Protein AF-K0TIK0-F1 (afdb_monomer_lite)

Structure (mmCIF, N/CA/C/O backbone):
data_AF-K0TIK0-F1
#
_entry.id   AF-K0TIK0-F1
#
loop_
_atom_site.group_PDB
_atom_site.id
_atom_site.type_symbol
_atom_site.label_atom_id
_atom_site.label_alt_id
_atom_site.label_comp_id
_atom_site.label_asym_id
_atom_site.label_entity_id
_atom_site.label_seq_id
_atom_site.pdbx_PDB_ins_code
_atom_site.Cartn_x
_atom_site.Cartn_y
_atom_site.Cartn_z
_atom_site.occupancy
_atom_site.B_iso_or_equiv
_atom_site.auth_seq_id
_atom_site.auth_comp_id
_atom_site.auth_asym_id
_atom_site.auth_atom_id
_atom_site.pdbx_PDB_model_num
ATOM 1 N N . MET A 1 1 ? 21.633 2.152 -10.885 1.00 41.78 1 MET A N 1
ATOM 2 C CA . MET A 1 1 ? 21.379 1.129 -9.851 1.00 41.78 1 MET A CA 1
ATOM 3 C C . MET A 1 1 ? 19.886 1.135 -9.615 1.00 41.78 1 MET A C 1
ATOM 5 O O . MET A 1 1 ? 19.379 2.141 -9.132 1.00 41.78 1 MET A O 1
ATOM 9 N N . ALA A 1 2 ? 19.185 0.108 -10.090 1.00 53.62 2 ALA A N 1
ATOM 10 C CA . ALA A 1 2 ? 17.739 0.038 -9.945 1.00 53.62 2 ALA A CA 1
ATOM 11 C C . ALA A 1 2 ? 17.373 -0.012 -8.450 1.00 53.62 2 ALA A C 1
ATOM 13 O O . ALA A 1 2 ? 18.107 -0.633 -7.668 1.00 53.62 2 ALA A O 1
ATOM 14 N N . PRO A 1 3 ? 16.303 0.674 -8.020 1.00 55.56 3 PRO A N 1
ATOM 15 C CA . PRO A 1 3 ? 15.858 0.601 -6.638 1.00 55.56 3 PRO A CA 1
ATOM 16 C C . PRO A 1 3 ? 15.572 -0.864 -6.276 1.00 55.56 3 PRO A C 1
ATOM 18 O O . PRO A 1 3 ? 14.911 -1.581 -7.027 1.00 55.56 3 PRO A O 1
ATOM 21 N N . LEU A 1 4 ? 16.098 -1.313 -5.128 1.00 56.22 4 LEU A N 1
ATOM 22 C CA . LEU A 1 4 ? 15.794 -2.625 -4.536 1.00 56.22 4 LEU A CA 1
ATOM 23 C C . LEU A 1 4 ? 14.277 -2.890 -4.577 1.00 56.22 4 LEU A C 1
ATOM 25 O O . LEU A 1 4 ? 13.513 -1.930 -4.444 1.00 56.22 4 LEU A O 1
ATOM 29 N N . PRO A 1 5 ? 13.818 -4.152 -4.699 1.00 62.28 5 PRO A N 1
ATOM 30 C CA . PRO A 1 5 ? 12.398 -4.481 -4.770 1.00 62.28 5 PRO A CA 1
ATOM 31 C C . PRO A 1 5 ? 11.714 -4.211 -3.421 1.00 62.28 5 PRO A C 1
ATOM 33 O O . PRO A 1 5 ? 11.488 -5.103 -2.611 1.00 62.28 5 PRO A O 1
ATOM 36 N N . GLN A 1 6 ? 11.384 -2.945 -3.177 1.00 75.44 6 GLN A N 1
ATOM 37 C CA . GLN A 1 6 ? 10.613 -2.469 -2.028 1.00 75.44 6 GLN A CA 1
ATOM 38 C C . GLN A 1 6 ? 9.116 -2.780 -2.210 1.00 75.44 6 GLN A C 1
ATOM 40 O O . GLN A 1 6 ? 8.352 -2.765 -1.246 1.00 75.44 6 GLN A O 1
ATOM 45 N N . PHE A 1 7 ? 8.701 -3.123 -3.438 1.00 77.75 7 PHE A N 1
ATOM 46 C CA . PHE A 1 7 ? 7.308 -3.366 -3.822 1.00 77.75 7 PHE A CA 1
ATOM 47 C C . PHE A 1 7 ? 6.607 -4.432 -2.963 1.00 77.75 7 PHE A C 1
ATOM 49 O O . PHE A 1 7 ? 5.528 -4.147 -2.439 1.00 77.75 7 PHE A O 1
ATOM 56 N N . PRO A 1 8 ? 7.193 -5.626 -2.739 1.00 85.62 8 PRO A N 1
ATOM 57 C CA . PRO A 1 8 ? 6.528 -6.687 -1.982 1.00 85.62 8 PRO A CA 1
ATOM 58 C C . PRO A 1 8 ? 6.343 -6.327 -0.505 1.00 85.62 8 PRO A C 1
ATOM 60 O O . PRO A 1 8 ? 5.303 -6.626 0.079 1.00 85.62 8 PRO A O 1
ATOM 63 N N . ALA A 1 9 ? 7.330 -5.655 0.096 1.00 89.19 9 ALA A N 1
ATOM 64 C CA . ALA A 1 9 ? 7.279 -5.257 1.498 1.00 89.19 9 ALA A CA 1
ATOM 65 C C . ALA A 1 9 ? 6.192 -4.202 1.738 1.00 89.19 9 ALA A C 1
ATOM 67 O O . ALA A 1 9 ? 5.398 -4.341 2.669 1.00 89.19 9 ALA A O 1
ATOM 68 N N . LEU A 1 10 ? 6.106 -3.189 0.870 1.00 90.12 10 LEU A N 1
ATOM 69 C CA . LEU A 1 10 ? 5.081 -2.148 0.966 1.00 90.12 10 LEU A CA 1
ATOM 70 C C . LEU A 1 10 ? 3.678 -2.718 0.770 1.00 90.12 10 LEU A C 1
ATOM 72 O O . LEU A 1 10 ? 2.791 -2.410 1.564 1.00 90.12 10 LEU A O 1
ATOM 76 N N . LEU A 1 11 ? 3.500 -3.600 -0.219 1.00 91.56 11 LEU A N 1
ATOM 77 C CA . LEU A 1 11 ? 2.229 -4.279 -0.471 1.00 91.56 11 LEU A CA 1
ATOM 78 C C . LEU A 1 11 ? 1.763 -5.092 0.744 1.00 91.56 11 LEU A C 1
ATOM 80 O O . LEU A 1 11 ? 0.620 -4.967 1.179 1.00 91.56 11 LEU A O 1
ATOM 84 N N . MET A 1 12 ? 2.657 -5.907 1.310 1.00 93.81 12 MET A N 1
ATOM 85 C CA . MET A 1 12 ? 2.359 -6.704 2.503 1.00 93.81 12 MET A CA 1
ATOM 86 C C . MET A 1 12 ? 2.013 -5.817 3.698 1.00 93.81 12 MET A C 1
ATOM 88 O O . MET A 1 12 ? 1.093 -6.126 4.452 1.00 93.81 12 MET A O 1
ATOM 92 N N . THR A 1 13 ? 2.721 -4.699 3.842 1.00 94.06 13 THR A N 1
ATOM 93 C CA . THR A 1 13 ? 2.531 -3.754 4.942 1.00 94.06 13 THR A CA 1
ATOM 94 C C . THR A 1 13 ? 1.161 -3.085 4.879 1.00 94.06 13 THR A C 1
ATOM 96 O O . THR A 1 13 ? 0.417 -3.135 5.858 1.00 94.06 13 THR A O 1
ATOM 99 N N . ILE A 1 14 ? 0.785 -2.502 3.733 1.00 94.88 14 ILE A N 1
ATOM 100 C CA . ILE A 1 14 ? -0.523 -1.846 3.590 1.00 94.88 14 ILE A CA 1
ATOM 101 C C . ILE A 1 14 ? -1.672 -2.856 3.681 1.00 94.88 14 ILE A C 1
ATOM 103 O O . ILE A 1 14 ? -2.723 -2.551 4.249 1.00 94.88 14 ILE A O 1
ATOM 107 N N . PHE A 1 15 ? -1.467 -4.080 3.184 1.00 94.88 15 PHE A N 1
ATOM 108 C CA . PHE A 1 15 ? -2.445 -5.153 3.310 1.00 94.88 15 PHE A CA 1
ATOM 109 C C . PHE A 1 15 ? -2.664 -5.574 4.763 1.00 94.88 15 PHE A C 1
ATOM 111 O O . PHE A 1 15 ? -3.811 -5.602 5.199 1.00 94.88 15 PHE A O 1
ATOM 118 N N . GLU A 1 16 ? -1.608 -5.894 5.519 1.00 94.00 16 GLU A N 1
ATOM 119 C CA . GLU A 1 16 ? -1.758 -6.302 6.923 1.00 94.00 16 GLU A CA 1
ATOM 120 C C . GLU A 1 16 ? -2.333 -5.160 7.765 1.00 94.00 16 GLU A C 1
ATOM 122 O O . GLU A 1 16 ? -3.207 -5.415 8.590 1.00 94.00 16 GLU A O 1
ATOM 127 N N . LEU A 1 17 ? -1.935 -3.907 7.505 1.00 93.44 17 LEU A N 1
ATOM 128 C CA . LEU A 1 17 ? -2.528 -2.735 8.151 1.00 93.44 17 LEU A CA 1
ATOM 129 C C . LEU A 1 17 ? -4.044 -2.693 7.919 1.00 93.44 17 LEU A C 1
ATOM 131 O O . LEU A 1 17 ? -4.819 -2.729 8.871 1.00 93.44 17 LEU A O 1
ATOM 135 N N . THR A 1 18 ? -4.466 -2.712 6.653 1.00 93.25 18 THR A N 1
ATOM 136 C CA . THR A 1 18 ? -5.887 -2.666 6.279 1.00 93.25 18 THR A CA 1
ATOM 137 C C . THR A 1 18 ? -6.649 -3.859 6.852 1.00 93.25 18 THR A C 1
ATOM 139 O O . THR A 1 18 ? -7.729 -3.709 7.419 1.00 93.25 18 THR A O 1
ATOM 142 N N . TYR A 1 19 ? -6.078 -5.058 6.749 1.00 90.88 19 TYR A N 1
ATOM 143 C CA . TYR A 1 19 ? -6.690 -6.278 7.251 1.00 90.88 19 TYR A CA 1
ATOM 144 C C . TYR A 1 19 ? -6.889 -6.237 8.772 1.00 90.88 19 TYR A C 1
ATOM 146 O O . TYR A 1 19 ? -7.953 -6.624 9.258 1.00 90.88 19 TYR A O 1
ATOM 154 N N . LEU A 1 20 ? -5.885 -5.793 9.536 1.00 90.06 20 LEU A N 1
ATOM 155 C CA . LEU A 1 20 ? -5.962 -5.720 10.997 1.00 90.06 20 LEU A CA 1
ATOM 156 C C . LEU A 1 20 ? -7.043 -4.739 11.446 1.00 90.06 20 LEU A C 1
ATOM 158 O O . LEU A 1 20 ? -7.856 -5.093 12.304 1.00 90.06 20 LEU A O 1
ATOM 162 N N . THR A 1 21 ? -7.090 -3.562 10.823 1.00 90.44 21 THR A N 1
ATOM 163 C CA . THR A 1 21 ? -8.102 -2.535 11.079 1.00 90.44 21 THR A CA 1
ATOM 164 C C . THR A 1 21 ? -9.518 -3.074 10.848 1.00 90.44 21 THR A C 1
ATOM 166 O O . THR A 1 21 ? -10.372 -2.995 11.732 1.00 90.44 21 THR A O 1
ATOM 169 N N . MET A 1 22 ? -9.753 -3.728 9.706 1.00 88.00 22 MET A N 1
ATOM 170 C CA . MET A 1 22 ? -11.071 -4.282 9.361 1.00 88.00 22 MET A CA 1
ATOM 171 C C . MET A 1 22 ? -11.475 -5.435 10.277 1.00 88.00 22 MET A C 1
ATOM 173 O O . MET A 1 22 ? -12.609 -5.488 10.755 1.00 88.00 22 MET A O 1
ATOM 177 N N . LYS A 1 23 ? -10.533 -6.343 10.567 1.00 85.69 23 LYS A N 1
ATOM 178 C CA . LYS A 1 23 ? -10.775 -7.498 11.437 1.00 85.69 23 LYS A CA 1
ATOM 179 C C . LYS A 1 23 ? -11.154 -7.069 12.854 1.00 85.69 23 LYS A C 1
ATOM 181 O O . LYS A 1 23 ? -12.037 -7.683 13.442 1.00 85.69 23 LYS A O 1
ATOM 186 N N . ARG A 1 24 ? -10.493 -6.053 13.422 1.00 81.81 24 ARG A N 1
ATOM 187 C CA . ARG A 1 24 ? -10.751 -5.595 14.801 1.00 81.81 24 ARG A CA 1
ATOM 188 C C . ARG A 1 24 ? -12.156 -5.021 14.968 1.00 81.81 24 ARG A C 1
ATOM 190 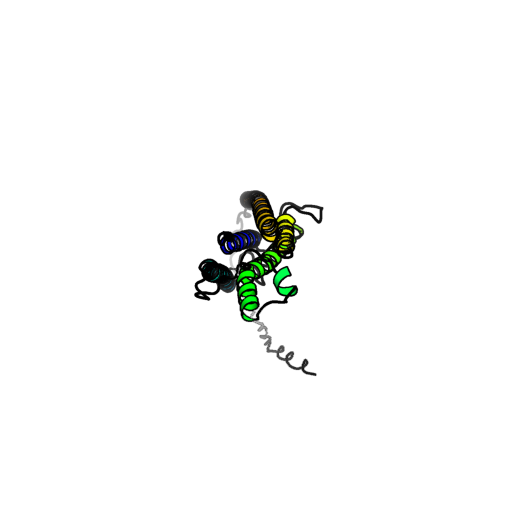O O . ARG A 1 24 ? -12.813 -5.319 15.959 1.00 81.81 24 ARG A O 1
ATOM 197 N N . ARG A 1 25 ? -12.636 -4.244 13.996 1.00 79.44 25 ARG A N 1
ATOM 198 C CA . ARG A 1 25 ? -13.983 -3.649 14.048 1.00 79.44 25 ARG A CA 1
ATOM 199 C C . ARG A 1 25 ? -15.074 -4.537 13.483 1.00 79.44 25 ARG A C 1
ATOM 201 O O . ARG A 1 25 ? -16.241 -4.174 13.553 1.00 79.44 25 ARG A O 1
ATOM 208 N N . SER A 1 26 ? -14.699 -5.700 12.961 1.00 79.50 26 SER A N 1
ATOM 209 C CA . SER A 1 26 ? -15.636 -6.640 12.363 1.00 79.50 26 SER A CA 1
ATOM 210 C C . SER A 1 26 ? -16.420 -6.015 11.187 1.00 79.50 26 SER A C 1
ATOM 212 O O . SER A 1 26 ? -17.589 -6.304 10.966 1.00 79.50 26 SER A O 1
ATOM 214 N N . VAL A 1 27 ? -15.767 -5.127 10.425 1.00 79.69 27 VAL A N 1
ATOM 215 C CA . VAL A 1 27 ? -16.371 -4.419 9.282 1.00 79.69 27 VAL A CA 1
ATOM 216 C C . VAL A 1 27 ? -16.259 -5.269 8.022 1.00 79.69 27 VAL A C 1
ATOM 218 O O . VAL A 1 27 ? -15.249 -5.938 7.803 1.00 79.69 27 VAL A O 1
ATOM 221 N N . ASN A 1 28 ? -17.272 -5.200 7.157 1.00 78.69 28 ASN A N 1
ATOM 222 C CA . ASN A 1 28 ? -17.293 -5.944 5.901 1.00 78.69 28 ASN A CA 1
ATOM 223 C C . ASN A 1 28 ? -16.072 -5.618 5.022 1.00 78.69 28 ASN A C 1
ATOM 225 O O . ASN A 1 28 ? -15.905 -4.483 4.569 1.00 78.69 28 ASN A O 1
ATOM 229 N N . PHE A 1 29 ? -15.254 -6.629 4.723 1.00 76.19 29 PHE A N 1
ATOM 230 C CA . PHE A 1 29 ? -14.027 -6.484 3.935 1.00 76.19 29 PHE A CA 1
ATOM 231 C C . PHE A 1 29 ? -14.006 -7.478 2.775 1.00 76.19 29 PHE A C 1
ATOM 233 O O . PHE A 1 29 ? -14.022 -8.687 2.992 1.00 76.19 29 PHE A O 1
ATOM 240 N N . CYS A 1 30 ? -13.973 -6.984 1.533 1.00 71.38 30 CYS A N 1
ATOM 241 C CA . CYS A 1 30 ? -13.970 -7.823 0.324 1.00 71.38 30 CYS A CA 1
ATOM 242 C C . CYS A 1 30 ? -15.086 -8.894 0.311 1.00 71.38 30 CYS A C 1
ATOM 244 O O . CYS A 1 30 ? -14.845 -10.045 -0.044 1.00 71.38 30 CYS A O 1
ATOM 246 N N . GLY A 1 31 ? -16.296 -8.536 0.756 1.00 65.88 31 GLY A N 1
ATOM 247 C CA . GLY A 1 31 ? -17.431 -9.464 0.850 1.00 65.88 31 GLY A CA 1
ATOM 248 C C . GLY A 1 31 ? -17.405 -10.406 2.061 1.00 65.88 31 GLY A C 1
ATOM 249 O O . GLY A 1 31 ? -18.358 -11.151 2.259 1.00 65.88 31 GLY A O 1
ATOM 250 N N . MET A 1 32 ? -16.366 -10.360 2.903 1.00 70.12 32 MET A N 1
ATOM 251 C CA . MET A 1 32 ? -16.358 -11.049 4.195 1.00 70.12 32 MET A CA 1
ATOM 252 C C . MET A 1 32 ? -17.122 -10.222 5.217 1.00 70.12 32 MET A C 1
ATOM 254 O O . MET A 1 32 ? -16.697 -9.114 5.540 1.00 70.12 32 MET A O 1
ATOM 258 N N . GLN A 1 33 ? -18.216 -10.770 5.738 1.00 72.44 33 GLN A N 1
ATOM 259 C CA . GLN A 1 33 ? -18.877 -10.243 6.926 1.00 72.44 33 GLN A CA 1
ATOM 260 C C . GLN A 1 33 ? -18.201 -10.849 8.155 1.00 72.44 33 GLN A C 1
ATOM 262 O O . GLN A 1 33 ? -18.181 -12.068 8.331 1.00 72.44 33 GLN A O 1
ATOM 267 N N . PHE A 1 34 ? -17.586 -10.007 8.979 1.00 67.75 34 PHE A N 1
ATOM 268 C CA . PHE A 1 34 ? -17.076 -10.430 10.275 1.00 67.75 34 PHE A CA 1
ATOM 269 C C . PHE A 1 34 ? -18.236 -10.276 11.257 1.00 67.75 34 PHE A C 1
ATOM 271 O O . PHE A 1 34 ? -18.473 -9.193 11.767 1.00 67.75 34 PHE A O 1
ATOM 278 N N . ASP A 1 35 ? -19.031 -11.322 11.448 1.00 64.44 35 ASP A N 1
ATOM 279 C CA . ASP A 1 35 ? -20.184 -11.231 12.344 1.00 64.44 35 ASP A CA 1
ATOM 280 C C . ASP A 1 35 ? -19.787 -11.512 13.806 1.00 64.44 35 ASP A C 1
ATOM 282 O O . ASP A 1 35 ? -18.924 -12.354 14.097 1.00 64.44 35 ASP A O 1
ATOM 286 N N . GLN A 1 36 ? -20.402 -10.783 14.738 1.00 57.78 36 GLN A N 1
ATOM 287 C CA . GLN A 1 36 ? -20.100 -10.819 16.169 1.00 57.78 36 GLN A CA 1
ATOM 288 C C . GLN A 1 36 ? -20.754 -12.038 16.836 1.00 57.78 36 GLN A C 1
ATOM 290 O O . GLN A 1 36 ? -21.856 -11.969 17.368 1.00 57.78 36 GLN A O 1
ATOM 295 N N . GLY A 1 37 ? -20.042 -13.166 16.867 1.00 55.62 37 GLY A N 1
ATOM 296 C CA . GLY A 1 37 ? -20.284 -14.218 17.868 1.00 55.62 37 GLY A CA 1
ATOM 297 C C . GLY A 1 37 ? -20.708 -15.586 17.341 1.00 55.62 37 GLY A C 1
ATOM 298 O O . GLY A 1 37 ? -20.525 -16.575 18.048 1.00 55.62 37 GLY A O 1
ATOM 299 N N . VAL A 1 38 ? -21.144 -15.704 16.087 1.00 50.00 38 VAL A N 1
ATOM 300 C CA . VAL A 1 38 ? -21.351 -17.011 15.442 1.00 50.00 38 VAL A CA 1
ATOM 301 C C . VAL A 1 38 ? -20.232 -17.213 14.428 1.00 50.00 38 VAL A C 1
ATOM 303 O O . VAL A 1 38 ? -20.299 -16.754 13.294 1.00 50.00 38 VAL A O 1
ATOM 306 N N . ARG A 1 39 ? -19.139 -17.860 14.855 1.00 53.38 39 ARG A N 1
ATOM 307 C CA . ARG A 1 39 ? -18.008 -18.209 13.978 1.00 53.38 39 ARG A CA 1
ATOM 308 C C . ARG A 1 39 ? -18.481 -19.148 12.867 1.00 53.38 39 ARG A C 1
ATOM 310 O O . ARG A 1 39 ? -18.454 -20.367 13.022 1.00 53.38 39 ARG A O 1
ATOM 317 N N . VAL A 1 40 ? -18.859 -18.586 11.727 1.00 57.00 40 VAL A N 1
ATOM 318 C CA . VAL A 1 40 ? -19.092 -19.351 10.503 1.00 57.00 40 VAL A CA 1
ATOM 319 C C . VAL A 1 40 ? -17.719 -19.774 9.977 1.00 57.00 40 VAL A C 1
ATOM 321 O O . VAL A 1 40 ? -16.907 -18.920 9.609 1.00 57.00 40 VAL A O 1
ATOM 324 N N . ARG A 1 41 ? -17.435 -21.087 9.984 1.00 60.81 41 ARG A N 1
ATOM 325 C CA . ARG A 1 41 ? -16.195 -21.716 9.462 1.00 60.81 41 ARG A CA 1
ATOM 326 C C . ARG A 1 41 ? -15.755 -21.140 8.108 1.00 60.81 41 ARG A C 1
ATOM 328 O O . ARG A 1 41 ? -14.558 -21.089 7.833 1.00 60.81 41 ARG A O 1
ATOM 335 N N . ASP A 1 42 ? -16.702 -20.652 7.318 1.00 64.62 42 ASP A N 1
ATOM 336 C CA . ASP A 1 42 ? -16.497 -20.110 5.975 1.00 64.62 42 ASP A CA 1
ATOM 337 C C . ASP A 1 42 ? -15.641 -18.831 5.954 1.00 64.62 42 ASP A C 1
ATOM 339 O O . ASP A 1 42 ? -14.800 -18.656 5.069 1.00 64.62 42 ASP A O 1
ATOM 343 N N . THR A 1 43 ? -15.743 -17.971 6.974 1.00 72.12 43 THR A N 1
ATOM 344 C CA . THR A 1 43 ? -14.943 -16.729 7.050 1.00 72.12 43 THR A CA 1
ATOM 345 C C . THR A 1 43 ? -13.453 -16.996 7.279 1.00 72.12 43 THR A C 1
ATOM 347 O O . THR A 1 43 ? -12.596 -16.260 6.785 1.00 72.12 43 THR A O 1
ATOM 350 N N . MET A 1 44 ? -13.115 -18.083 7.984 1.00 76.19 44 MET A N 1
ATOM 351 C CA . MET A 1 44 ? -11.727 -18.473 8.240 1.00 76.19 44 MET A CA 1
ATOM 352 C C . MET A 1 44 ? -11.025 -18.906 6.951 1.00 76.19 44 MET A C 1
ATOM 354 O O . MET A 1 44 ? -9.863 -18.555 6.736 1.00 76.19 44 MET A O 1
ATOM 358 N N . VAL A 1 45 ? -11.738 -19.627 6.080 1.00 80.88 45 VAL A N 1
ATOM 359 C CA . VAL A 1 45 ? -11.215 -20.056 4.778 1.00 80.88 45 VAL A CA 1
ATOM 360 C C . VAL A 1 45 ? -10.983 -18.843 3.886 1.00 80.88 45 VAL A C 1
ATOM 362 O O . VAL A 1 45 ? -9.884 -18.686 3.363 1.00 80.88 45 VAL A O 1
ATOM 365 N N . MET A 1 46 ? -11.961 -17.941 3.778 1.00 80.62 46 MET A N 1
ATOM 366 C CA . MET A 1 46 ? -11.849 -16.739 2.944 1.00 80.62 46 MET A CA 1
ATOM 367 C C . MET A 1 46 ? -10.701 -15.818 3.400 1.00 80.62 46 MET A C 1
ATOM 369 O O . MET A 1 46 ? -9.911 -15.346 2.582 1.00 80.62 46 MET A O 1
ATOM 373 N N . SER A 1 47 ? -10.541 -15.622 4.713 1.00 83.00 47 SER A N 1
ATOM 374 C CA . SER A 1 47 ? -9.417 -14.866 5.280 1.00 83.00 47 SER A CA 1
ATOM 375 C C . SER A 1 47 ? -8.062 -15.529 4.992 1.00 83.00 47 SER A C 1
ATOM 377 O O . SER A 1 47 ? -7.101 -14.854 4.609 1.00 83.00 47 SER A O 1
ATOM 379 N N . CYS A 1 48 ? -7.985 -16.857 5.127 1.00 84.25 48 CYS A N 1
ATOM 380 C CA . CYS A 1 48 ? -6.788 -17.626 4.797 1.00 84.25 48 CYS A CA 1
ATOM 381 C C . CYS A 1 48 ? -6.440 -17.503 3.306 1.00 84.25 48 CYS A C 1
ATOM 383 O O . CYS A 1 48 ? -5.292 -17.221 2.964 1.00 84.25 48 CYS A O 1
ATOM 385 N N . LEU A 1 49 ? -7.435 -17.640 2.424 1.00 88.38 49 LEU A N 1
ATOM 386 C CA . LEU A 1 49 ? -7.276 -17.489 0.980 1.00 88.38 49 LEU A CA 1
ATOM 387 C C . LEU A 1 49 ? -6.774 -16.095 0.613 1.00 88.38 49 LEU A C 1
ATOM 389 O O . LEU A 1 49 ? -5.805 -15.994 -0.130 1.00 88.38 49 LEU A O 1
ATOM 393 N N . LEU A 1 50 ? -7.355 -15.031 1.174 1.00 88.44 50 LEU A N 1
ATOM 394 C CA . LEU A 1 50 ? -6.929 -13.664 0.873 1.00 88.44 50 LEU A CA 1
ATOM 395 C C . LEU A 1 50 ? -5.487 -13.395 1.332 1.00 88.44 50 LEU A C 1
ATOM 397 O O . LEU A 1 50 ? -4.693 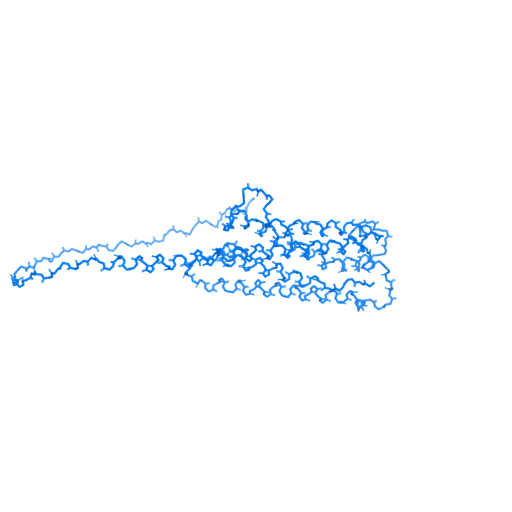-12.824 0.586 1.00 88.44 50 LEU A O 1
ATOM 401 N N . ARG A 1 51 ? -5.124 -13.844 2.541 1.00 89.94 51 ARG A N 1
ATOM 402 C CA . ARG A 1 51 ? -3.751 -13.728 3.062 1.00 89.94 51 ARG A CA 1
ATOM 403 C C . ARG A 1 51 ? -2.751 -14.485 2.193 1.00 89.94 51 ARG A C 1
ATOM 405 O O . ARG A 1 51 ? -1.681 -13.957 1.899 1.00 89.94 51 ARG A O 1
ATOM 412 N N . ASN A 1 52 ? -3.089 -15.706 1.784 1.00 91.38 52 ASN A N 1
ATOM 413 C CA . ASN A 1 52 ? -2.237 -16.493 0.898 1.00 91.38 52 ASN A CA 1
ATOM 414 C C . ASN A 1 52 ? -2.147 -15.862 -0.492 1.00 91.38 52 ASN A C 1
ATOM 416 O O . ASN A 1 52 ? -1.050 -15.759 -1.019 1.00 91.38 52 ASN A O 1
ATOM 420 N N . PHE A 1 53 ? -3.250 -15.351 -1.038 1.00 93.06 53 PHE A N 1
ATOM 421 C CA . PHE A 1 53 ? -3.268 -14.665 -2.327 1.00 93.06 53 PHE A CA 1
ATOM 422 C C . PHE A 1 53 ? -2.337 -13.450 -2.341 1.00 93.06 53 PHE A C 1
ATOM 424 O O . PHE A 1 53 ? -1.497 -13.343 -3.228 1.00 93.06 53 PHE A O 1
ATOM 431 N N . ILE A 1 54 ? -2.415 -12.575 -1.333 1.00 92.38 54 ILE A N 1
ATOM 432 C CA . ILE A 1 54 ? -1.533 -11.401 -1.232 1.00 92.38 54 ILE A CA 1
ATOM 433 C C . ILE A 1 54 ? -0.068 -11.831 -1.085 1.00 92.38 54 ILE A C 1
ATOM 435 O O . ILE A 1 54 ? 0.805 -11.238 -1.711 1.00 92.38 54 ILE A O 1
ATOM 439 N N . ARG A 1 55 ? 0.219 -12.876 -0.297 1.00 93.25 55 ARG A N 1
ATOM 440 C CA . ARG A 1 55 ? 1.582 -13.414 -0.142 1.00 93.25 55 ARG A CA 1
ATOM 441 C C . ARG A 1 55 ? 2.124 -13.981 -1.449 1.00 93.25 55 ARG A C 1
ATOM 443 O O . ARG A 1 55 ? 3.266 -13.702 -1.799 1.00 93.25 55 ARG A O 1
ATOM 450 N N . THR A 1 56 ? 1.311 -14.745 -2.175 1.00 93.44 56 THR A N 1
ATOM 451 C CA . THR A 1 56 ? 1.662 -15.278 -3.494 1.00 93.44 56 THR A CA 1
ATOM 452 C C . THR A 1 56 ? 1.869 -14.147 -4.494 1.00 93.44 56 THR A C 1
ATOM 454 O O . THR A 1 56 ? 2.847 -14.179 -5.232 1.00 93.44 56 THR A O 1
ATOM 457 N N . LEU A 1 57 ? 1.021 -13.116 -4.474 1.00 92.88 57 LEU A N 1
ATOM 458 C CA . LEU A 1 57 ? 1.173 -11.925 -5.307 1.00 92.88 57 LEU A CA 1
ATOM 459 C C . LEU A 1 57 ? 2.476 -11.184 -4.983 1.00 92.88 57 LEU A C 1
ATOM 461 O O . LEU A 1 57 ? 3.245 -10.881 -5.885 1.00 92.88 57 LEU A O 1
ATOM 465 N N . ALA A 1 58 ? 2.772 -10.949 -3.704 1.00 91.25 58 ALA A N 1
ATOM 466 C CA . ALA A 1 58 ? 4.008 -10.309 -3.264 1.00 91.25 58 ALA A CA 1
ATOM 467 C C . ALA A 1 58 ? 5.251 -11.117 -3.676 1.00 91.25 58 ALA A C 1
ATOM 469 O O . ALA A 1 58 ? 6.234 -10.539 -4.139 1.00 91.25 58 ALA A O 1
ATOM 470 N N . LEU A 1 59 ? 5.199 -12.449 -3.565 1.00 92.81 59 LEU A N 1
ATOM 471 C CA . LEU A 1 59 ? 6.272 -13.334 -4.016 1.00 92.81 59 LEU A CA 1
ATOM 472 C C . LEU A 1 59 ? 6.424 -13.313 -5.543 1.00 92.81 59 LEU A C 1
ATOM 474 O O . LEU A 1 59 ? 7.546 -13.236 -6.032 1.00 92.81 59 LEU A O 1
ATOM 478 N N . ALA A 1 60 ? 5.326 -13.313 -6.299 1.00 91.81 60 ALA A N 1
ATOM 479 C CA . ALA A 1 60 ? 5.362 -13.190 -7.754 1.00 91.81 60 ALA A CA 1
ATOM 480 C C . ALA A 1 60 ? 5.968 -11.846 -8.191 1.00 91.81 60 ALA A C 1
ATOM 482 O O . ALA A 1 60 ? 6.850 -11.820 -9.044 1.00 91.81 60 ALA A O 1
ATOM 483 N N . LEU A 1 61 ? 5.569 -10.741 -7.552 1.00 89.69 61 LEU A N 1
ATOM 484 C CA . LEU A 1 61 ? 6.135 -9.410 -7.791 1.00 89.69 61 LEU A CA 1
ATOM 485 C C . LEU A 1 61 ? 7.627 -9.351 -7.458 1.00 89.69 61 LEU A C 1
ATOM 487 O O . LEU A 1 61 ? 8.392 -8.728 -8.191 1.00 89.69 61 LEU A O 1
ATOM 491 N N . LEU A 1 62 ? 8.046 -10.014 -6.375 1.00 89.94 62 LEU A N 1
ATOM 492 C CA . LEU A 1 62 ? 9.456 -10.139 -6.021 1.00 89.94 62 LEU A CA 1
ATOM 493 C C . LEU A 1 62 ? 10.222 -10.893 -7.110 1.00 89.94 62 LEU A C 1
ATOM 495 O O . LEU A 1 62 ? 11.251 -10.408 -7.561 1.00 89.94 62 LEU A O 1
ATOM 499 N N . VAL A 1 63 ? 9.720 -12.051 -7.548 1.00 90.50 63 VAL A N 1
ATOM 500 C CA . VAL A 1 63 ? 10.366 -12.868 -8.585 1.00 90.50 63 VAL A CA 1
ATOM 501 C C . VAL A 1 63 ? 10.473 -12.093 -9.896 1.00 90.50 63 VAL A C 1
ATOM 503 O O . VAL A 1 63 ? 11.564 -12.024 -10.449 1.00 90.50 63 VAL A O 1
ATOM 506 N N . ILE A 1 64 ? 9.396 -11.450 -10.358 1.00 89.00 64 ILE A N 1
ATOM 507 C CA . ILE A 1 64 ? 9.420 -10.623 -11.576 1.00 89.00 64 ILE A CA 1
ATOM 508 C C . ILE A 1 64 ? 10.427 -9.478 -11.421 1.00 89.00 64 ILE A C 1
ATOM 510 O O . ILE A 1 64 ? 11.271 -9.281 -12.289 1.00 89.00 64 ILE A O 1
ATOM 514 N N . GLY A 1 65 ? 10.400 -8.767 -10.291 1.00 84.56 65 GLY A N 1
ATOM 515 C CA . GLY A 1 65 ? 11.345 -7.687 -10.018 1.00 84.56 65 GLY A CA 1
ATOM 516 C C . GLY A 1 65 ? 12.803 -8.156 -9.983 1.00 84.56 65 GLY A C 1
ATOM 517 O O . GLY A 1 65 ? 13.682 -7.440 -10.451 1.00 84.56 65 GLY A O 1
ATOM 518 N N . LEU A 1 66 ? 13.084 -9.352 -9.461 1.00 86.75 66 LEU A N 1
ATOM 519 C CA . LEU A 1 66 ? 14.429 -9.935 -9.479 1.00 86.75 66 LEU A CA 1
ATOM 520 C C . LEU A 1 66 ? 14.841 -10.351 -10.894 1.00 86.75 66 LEU 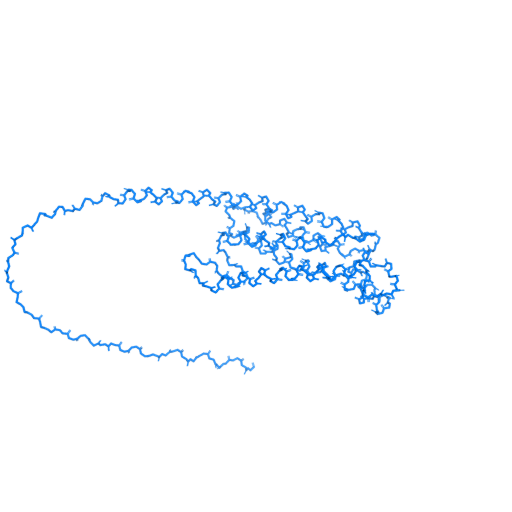A C 1
ATOM 522 O O . LEU A 1 66 ? 15.956 -10.043 -11.297 1.00 86.75 66 LEU A O 1
ATOM 526 N N . LEU A 1 67 ? 13.954 -10.999 -11.656 1.00 86.94 67 LEU A N 1
ATOM 527 C CA . LEU A 1 67 ? 14.228 -11.408 -13.038 1.00 86.94 67 LEU A CA 1
ATOM 528 C C . LEU A 1 67 ? 14.577 -10.212 -13.929 1.00 86.94 67 LEU A C 1
ATOM 530 O O . LEU A 1 67 ? 15.531 -10.292 -14.698 1.00 86.94 67 LEU A O 1
ATOM 534 N N . VAL A 1 68 ? 13.843 -9.107 -13.777 1.00 81.50 68 VAL A N 1
ATOM 535 C CA . VAL A 1 68 ? 14.096 -7.847 -14.489 1.00 81.50 68 VAL A CA 1
ATOM 536 C C . VAL A 1 68 ? 15.406 -7.201 -14.026 1.00 81.50 68 VAL A C 1
ATOM 538 O O . VAL A 1 68 ? 16.198 -6.768 -14.852 1.00 81.50 68 VAL A O 1
ATOM 541 N N . ASN A 1 69 ? 15.673 -7.156 -12.715 1.00 80.75 69 ASN A N 1
ATOM 542 C CA . ASN A 1 69 ? 16.880 -6.509 -12.182 1.00 80.75 69 ASN A CA 1
ATOM 543 C C . ASN A 1 69 ? 18.181 -7.265 -12.481 1.00 80.75 69 ASN A C 1
ATOM 545 O O . ASN A 1 69 ? 19.229 -6.637 -12.609 1.00 80.75 69 ASN A O 1
ATOM 549 N N . PHE A 1 70 ? 18.135 -8.598 -12.536 1.00 82.38 70 PHE A N 1
ATOM 550 C CA . PHE A 1 70 ? 19.303 -9.433 -12.831 1.00 82.38 70 PHE A CA 1
ATOM 551 C C . PHE A 1 70 ? 19.488 -9.711 -14.324 1.00 82.38 70 PHE A C 1
ATOM 553 O O . PHE A 1 70 ? 20.372 -10.489 -14.672 1.00 82.38 70 PHE A O 1
ATOM 560 N N . ASP A 1 71 ? 18.666 -9.100 -15.182 1.00 75.56 71 ASP A N 1
ATOM 561 C CA . ASP A 1 71 ? 18.719 -9.259 -16.640 1.00 75.56 71 ASP A CA 1
ATOM 562 C C . ASP A 1 71 ? 18.680 -10.736 -17.093 1.00 75.56 71 ASP A C 1
ATOM 564 O O . ASP A 1 71 ? 19.198 -11.125 -18.135 1.00 75.56 71 ASP A O 1
ATOM 568 N N . ILE A 1 72 ? 18.058 -11.604 -16.281 1.00 76.62 72 ILE A N 1
ATOM 569 C CA . ILE A 1 72 ? 18.029 -13.063 -16.506 1.00 76.62 72 ILE A CA 1
ATOM 570 C C . ILE A 1 72 ? 17.207 -13.400 -17.756 1.00 76.62 72 ILE A C 1
ATOM 572 O O . ILE A 1 72 ? 17.402 -14.446 -18.375 1.00 76.62 72 ILE A O 1
ATOM 576 N N . LEU A 1 73 ? 16.259 -12.529 -18.105 1.00 67.56 73 LEU A N 1
ATOM 577 C CA . LEU A 1 73 ? 15.316 -12.760 -19.191 1.00 67.56 73 LEU A CA 1
ATOM 578 C C . LEU A 1 73 ? 15.945 -12.586 -20.578 1.00 67.56 73 LEU A C 1
ATOM 580 O O . LEU A 1 73 ? 15.515 -13.292 -21.486 1.00 67.56 73 LEU A O 1
ATOM 584 N N . TYR A 1 74 ? 16.953 -11.725 -20.756 1.00 66.06 74 TYR A N 1
ATOM 585 C CA . TYR A 1 74 ? 17.544 -11.464 -22.072 1.00 66.06 74 TYR A CA 1
ATOM 586 C C . TYR A 1 74 ? 19.068 -11.302 -21.990 1.00 66.06 74 TYR A C 1
ATOM 588 O O . TYR A 1 74 ? 19.616 -10.216 -21.844 1.00 66.06 74 TYR A O 1
ATOM 596 N N . ASN A 1 75 ? 19.777 -12.422 -22.152 1.00 60.59 75 ASN A N 1
ATOM 597 C CA . ASN A 1 75 ? 21.236 -12.442 -22.248 1.00 60.59 75 ASN A CA 1
ATOM 598 C C . ASN A 1 75 ? 21.721 -11.672 -23.493 1.00 60.59 75 ASN A C 1
ATOM 600 O O . ASN A 1 75 ? 21.794 -12.244 -24.581 1.00 60.59 75 ASN A O 1
ATOM 604 N N . GLY A 1 76 ? 22.126 -10.409 -23.327 1.00 58.19 76 GLY A N 1
ATOM 605 C CA . GLY A 1 76 ? 23.035 -9.740 -24.267 1.00 58.19 76 GLY A CA 1
ATOM 606 C C . GLY A 1 76 ? 22.539 -8.476 -24.970 1.00 58.19 76 GLY A C 1
ATOM 607 O O . GLY A 1 76 ? 23.292 -7.952 -25.789 1.00 58.19 76 GLY A O 1
ATOM 608 N N . ILE A 1 77 ? 21.349 -7.951 -24.655 1.00 60.41 77 ILE A N 1
ATOM 609 C CA . ILE A 1 77 ? 20.908 -6.640 -25.159 1.00 60.41 77 ILE A CA 1
ATOM 610 C C . ILE A 1 77 ? 20.809 -5.671 -23.981 1.00 60.41 77 ILE A C 1
ATOM 612 O O . ILE A 1 77 ? 19.840 -5.660 -23.231 1.00 60.41 77 ILE A O 1
ATOM 616 N N . SER A 1 78 ? 21.846 -4.854 -23.798 1.00 57.62 78 SER A N 1
ATOM 617 C CA . SER A 1 78 ? 21.868 -3.819 -22.766 1.00 57.62 78 SER A CA 1
ATOM 618 C C . SER A 1 78 ? 20.888 -2.696 -23.121 1.00 57.62 78 SER A C 1
ATOM 620 O O . SER A 1 78 ? 21.250 -1.750 -23.824 1.00 57.62 78 SER A O 1
ATOM 622 N N . HIS A 1 79 ? 19.649 -2.792 -22.645 1.00 65.62 79 HIS A N 1
ATOM 623 C CA . HIS A 1 79 ? 18.658 -1.727 -22.781 1.00 65.62 79 HIS A CA 1
ATOM 624 C C . HIS A 1 79 ? 18.840 -0.686 -21.665 1.00 65.62 79 HIS A C 1
ATOM 626 O O . HIS A 1 79 ? 18.400 -0.883 -20.534 1.00 65.62 79 HIS A O 1
ATOM 632 N N . ASP A 1 80 ? 19.472 0.450 -21.985 1.00 69.50 80 ASP A N 1
ATOM 633 C CA . ASP A 1 80 ? 19.781 1.536 -21.028 1.00 69.50 80 ASP A CA 1
ATOM 634 C C . ASP A 1 80 ? 18.520 2.222 -20.442 1.00 69.50 80 ASP A C 1
ATOM 636 O O . ASP A 1 80 ? 18.600 2.948 -19.453 1.00 69.50 80 ASP A O 1
ATOM 640 N N . LEU A 1 81 ? 17.332 1.963 -21.005 1.00 70.62 81 LEU A N 1
ATOM 641 C CA . LEU A 1 81 ? 16.064 2.545 -20.547 1.00 70.62 81 LEU A CA 1
ATOM 642 C C . LEU A 1 81 ? 15.474 1.852 -19.306 1.00 70.62 81 LEU A C 1
ATOM 644 O O . LEU A 1 81 ? 14.673 2.445 -18.575 1.00 70.62 81 LEU A O 1
ATOM 648 N N . VAL A 1 82 ? 15.853 0.603 -19.030 1.00 73.00 82 VAL A N 1
ATOM 649 C CA . VAL A 1 82 ? 15.172 -0.203 -18.009 1.00 73.00 82 VAL A CA 1
ATOM 650 C C . VAL A 1 82 ? 15.535 0.261 -16.606 1.00 73.00 82 VAL A C 1
ATOM 652 O O . VAL A 1 82 ? 16.698 0.378 -16.224 1.00 73.00 82 VAL A O 1
ATOM 655 N N . GLY A 1 83 ? 14.500 0.592 -15.833 1.00 71.25 83 GLY A N 1
ATOM 656 C CA . GLY A 1 83 ? 14.635 1.204 -14.513 1.00 71.25 83 GLY A CA 1
ATOM 657 C C . GLY A 1 83 ? 14.986 2.696 -14.531 1.00 71.25 83 GLY A C 1
ATOM 658 O O . GLY A 1 83 ? 15.084 3.286 -13.457 1.00 71.25 83 GLY A O 1
ATOM 659 N N . ARG A 1 84 ? 15.155 3.315 -15.709 1.00 77.44 84 ARG A N 1
ATOM 660 C CA . ARG A 1 84 ? 15.370 4.767 -15.867 1.00 77.44 84 ARG A CA 1
ATOM 661 C C . ARG A 1 84 ? 14.167 5.475 -16.481 1.00 77.44 84 ARG A C 1
ATOM 663 O O . ARG A 1 84 ? 14.063 6.688 -16.324 1.00 77.44 84 ARG A O 1
ATOM 670 N N . ALA A 1 85 ? 13.271 4.729 -17.117 1.00 84.00 85 ALA A N 1
ATOM 671 C CA . ALA A 1 85 ? 12.089 5.247 -17.781 1.00 84.00 85 ALA A CA 1
ATOM 672 C C . ALA A 1 85 ? 10.793 4.778 -17.092 1.00 84.00 85 ALA A C 1
ATOM 674 O O . ALA A 1 85 ? 10.722 3.671 -16.552 1.00 84.00 85 ALA A O 1
ATOM 675 N N . GLY A 1 86 ? 9.781 5.650 -17.086 1.00 85.00 86 GLY A N 1
ATOM 676 C CA . GLY A 1 86 ? 8.448 5.386 -16.534 1.00 85.00 86 GLY A CA 1
ATOM 677 C C . GLY A 1 86 ? 7.417 5.021 -17.602 1.00 85.00 86 GLY A C 1
ATOM 678 O O . GLY A 1 86 ? 7.747 4.858 -18.776 1.00 85.00 86 GLY A O 1
ATOM 679 N N . TRP A 1 87 ? 6.138 4.973 -17.221 1.00 88.62 87 TRP A N 1
ATOM 680 C CA . TRP A 1 87 ? 5.034 4.674 -18.148 1.00 88.62 87 TRP A CA 1
ATOM 681 C C . TRP A 1 87 ? 4.927 5.673 -19.304 1.00 88.62 87 TRP A C 1
ATOM 683 O O . TRP A 1 87 ? 4.450 5.308 -20.371 1.00 88.62 87 TRP A O 1
ATOM 693 N N . TRP A 1 88 ? 5.407 6.906 -19.121 1.00 88.19 88 TRP A N 1
ATOM 694 C CA . TRP A 1 88 ? 5.447 7.910 -20.186 1.00 88.19 88 TRP A CA 1
ATOM 695 C C . TRP A 1 88 ? 6.239 7.441 -21.416 1.00 88.19 88 TRP A C 1
ATOM 697 O O . TRP A 1 88 ? 5.757 7.551 -22.538 1.00 88.19 88 TRP A O 1
ATOM 707 N N . SER A 1 89 ? 7.400 6.818 -21.198 1.00 86.06 89 SER A N 1
ATOM 708 C CA . SER A 1 89 ? 8.263 6.319 -22.280 1.00 86.06 89 SER A CA 1
ATOM 709 C C . SER A 1 89 ? 7.626 5.198 -23.110 1.00 86.06 89 SER A C 1
ATOM 711 O O . SER A 1 89 ? 7.910 5.074 -24.298 1.00 86.06 89 SER A O 1
ATOM 713 N N . VAL A 1 90 ? 6.709 4.424 -22.516 1.00 86.81 90 VAL A N 1
ATOM 714 C CA . VAL A 1 90 ? 5.929 3.402 -23.233 1.00 86.81 90 VAL A CA 1
ATOM 715 C C . VAL A 1 90 ? 4.989 4.054 -24.251 1.00 86.81 90 VAL A C 1
ATOM 717 O O . VAL A 1 90 ? 4.790 3.512 -25.333 1.00 86.81 90 VAL A O 1
ATOM 720 N N . PHE A 1 91 ? 4.411 5.214 -23.921 1.00 86.19 91 PHE A N 1
ATOM 721 C CA . PHE A 1 91 ? 3.468 5.914 -24.799 1.00 86.19 91 PHE A CA 1
ATOM 722 C C . PHE A 1 91 ? 4.151 6.694 -25.924 1.00 86.19 91 PHE A C 1
ATOM 724 O O . PHE A 1 91 ? 3.547 6.869 -26.978 1.00 86.19 91 PHE A O 1
ATOM 731 N N . GLU A 1 92 ? 5.374 7.178 -25.700 1.00 84.31 92 GLU A N 1
ATOM 732 C CA . GLU A 1 92 ? 6.116 7.975 -26.686 1.00 84.31 92 GLU A CA 1
ATOM 733 C C . GLU A 1 92 ? 6.726 7.110 -27.808 1.00 84.31 92 GLU A C 1
ATOM 735 O O . GLU A 1 92 ? 6.883 7.584 -28.926 1.00 84.31 92 GLU A O 1
ATOM 740 N N . GLY A 1 93 ? 6.947 5.815 -27.547 1.00 66.69 93 GLY A N 1
ATOM 741 C CA . GLY A 1 93 ? 6.660 4.735 -28.499 1.00 66.69 93 GLY A CA 1
ATOM 742 C C . GLY A 1 93 ? 7.329 4.744 -29.880 1.00 66.69 93 GLY A C 1
ATOM 743 O O . GLY A 1 93 ? 6.691 4.296 -30.825 1.00 66.69 93 GLY A O 1
ATOM 744 N N . ASP A 1 94 ? 8.583 5.185 -30.016 1.00 65.56 94 ASP A N 1
ATOM 745 C CA . ASP A 1 94 ? 9.324 5.156 -31.301 1.00 65.56 94 ASP A CA 1
ATOM 746 C C . ASP A 1 94 ? 10.377 4.018 -31.385 1.00 65.56 94 ASP A C 1
ATOM 748 O O . ASP A 1 94 ? 11.234 3.995 -32.269 1.00 65.56 94 ASP A O 1
ATOM 752 N N . GLY A 1 95 ? 10.355 3.075 -30.431 1.0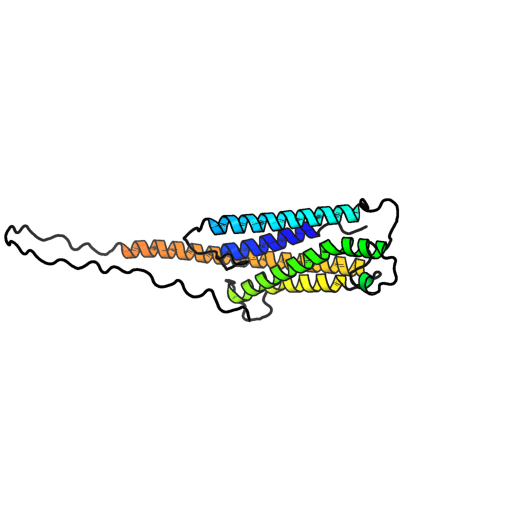0 67.12 95 GLY A N 1
ATOM 753 C CA . GLY A 1 95 ? 11.352 2.001 -30.281 1.00 67.12 95 GLY A CA 1
ATOM 754 C C . GLY A 1 95 ? 10.912 0.610 -30.762 1.00 67.12 95 GLY A C 1
ATOM 755 O O . GLY A 1 95 ? 9.725 0.360 -30.954 1.00 67.12 95 GLY A O 1
ATOM 756 N N . ASP A 1 96 ? 11.890 -0.295 -30.889 1.00 80.62 96 ASP A N 1
ATOM 757 C CA . ASP A 1 96 ? 11.740 -1.710 -31.276 1.00 80.62 96 ASP A CA 1
ATOM 758 C C . ASP A 1 96 ? 10.753 -2.486 -30.378 1.00 80.62 96 ASP A C 1
ATOM 760 O O . ASP A 1 96 ? 10.725 -2.282 -29.159 1.00 80.62 96 ASP A O 1
ATOM 764 N N . GLU A 1 97 ? 9.960 -3.389 -30.966 1.00 82.50 97 GLU A N 1
ATOM 765 C CA . GLU A 1 97 ? 8.852 -4.085 -30.284 1.00 82.50 97 GLU A CA 1
ATOM 766 C C . GLU A 1 97 ? 9.340 -4.887 -29.064 1.00 82.50 97 GLU A C 1
ATOM 768 O O . GLU A 1 97 ? 8.743 -4.819 -27.985 1.00 82.50 97 GLU A O 1
ATOM 773 N N . ASP A 1 98 ? 10.484 -5.566 -29.192 1.00 81.44 98 ASP A N 1
ATOM 774 C CA . ASP A 1 98 ? 11.089 -6.357 -28.114 1.00 81.44 98 ASP A CA 1
ATOM 775 C C . ASP A 1 98 ? 11.503 -5.479 -26.917 1.00 81.44 98 ASP A C 1
ATOM 777 O O . ASP A 1 98 ? 11.321 -5.853 -25.752 1.00 81.44 98 ASP A O 1
ATOM 781 N N . SER A 1 99 ? 11.982 -4.260 -27.189 1.00 79.69 99 SER A N 1
ATOM 782 C CA . SER A 1 99 ? 12.366 -3.291 -26.152 1.00 79.69 99 SER A CA 1
ATOM 783 C C . SER A 1 99 ? 11.148 -2.786 -25.375 1.00 79.69 99 SER A C 1
ATOM 785 O O . SER A 1 99 ? 11.209 -2.612 -24.154 1.00 79.69 99 SER A O 1
ATOM 787 N N . GLN A 1 100 ? 10.026 -2.571 -26.069 1.00 84.31 100 GLN A N 1
ATOM 788 C CA . GLN A 1 100 ? 8.780 -2.118 -25.450 1.00 84.31 100 GLN A CA 1
ATOM 789 C C . GLN A 1 100 ? 8.185 -3.189 -24.534 1.00 84.31 100 GLN A C 1
ATOM 791 O O . GLN A 1 100 ? 7.750 -2.880 -23.422 1.00 84.31 100 GLN A O 1
ATOM 796 N N . ILE A 1 101 ? 8.208 -4.458 -24.954 1.00 85.69 101 ILE A N 1
ATOM 797 C CA . ILE A 1 101 ? 7.721 -5.573 -24.131 1.00 85.69 101 ILE A CA 1
ATOM 798 C C . ILE A 1 101 ? 8.530 -5.666 -22.835 1.00 85.69 101 ILE A C 1
ATOM 800 O O . ILE A 1 101 ? 7.950 -5.773 -21.751 1.00 85.69 101 ILE A O 1
ATOM 804 N N . PHE A 1 102 ? 9.859 -5.571 -22.918 1.00 83.50 102 PHE A N 1
ATOM 805 C CA . PHE A 1 102 ? 10.717 -5.623 -21.736 1.00 83.50 102 PHE A CA 1
ATOM 806 C C . PHE A 1 102 ? 10.461 -4.451 -20.778 1.00 83.50 102 PHE A C 1
ATOM 808 O O . PHE A 1 102 ? 10.336 -4.649 -19.565 1.00 83.50 102 PHE A O 1
ATOM 815 N N . LEU A 1 103 ? 10.286 -3.243 -21.319 1.00 85.94 103 LEU A N 1
ATOM 816 C CA . LEU A 1 103 ? 9.918 -2.059 -20.548 1.00 85.94 103 LEU A CA 1
ATOM 817 C C . LEU A 1 103 ? 8.579 -2.255 -19.815 1.00 85.94 103 LEU A C 1
ATOM 819 O O . LEU A 1 103 ? 8.502 -2.012 -18.610 1.00 85.94 103 LEU A O 1
ATOM 823 N N . ILE A 1 104 ? 7.552 -2.777 -20.491 1.00 89.06 104 ILE A N 1
ATOM 824 C CA . ILE A 1 104 ? 6.243 -3.068 -19.882 1.00 89.06 104 ILE A CA 1
ATOM 825 C C . ILE A 1 104 ? 6.378 -4.101 -18.756 1.00 89.06 104 ILE A C 1
ATOM 827 O O . ILE A 1 104 ? 5.835 -3.897 -17.668 1.00 89.06 104 ILE A O 1
ATOM 831 N N . VAL A 1 105 ? 7.129 -5.186 -18.974 1.00 88.50 105 VAL A N 1
ATOM 832 C CA . VAL A 1 105 ? 7.380 -6.216 -17.949 1.00 88.50 105 VAL A CA 1
ATOM 833 C C . VAL A 1 105 ? 8.108 -5.625 -16.737 1.00 88.50 105 VAL A C 1
ATOM 835 O O . VAL A 1 105 ? 7.790 -5.984 -15.602 1.00 88.50 105 VAL A O 1
ATOM 838 N N . SER A 1 106 ? 9.025 -4.677 -16.952 1.00 86.75 106 SER A N 1
ATOM 839 C CA . SER A 1 106 ? 9.740 -3.980 -15.877 1.00 86.75 106 SER A CA 1
ATOM 840 C C . SER A 1 106 ? 8.841 -3.057 -15.043 1.00 86.75 106 SER A C 1
ATOM 842 O O . SER A 1 106 ? 9.035 -2.934 -13.832 1.00 86.75 106 SER A O 1
ATOM 844 N N . LEU A 1 107 ? 7.821 -2.454 -15.663 1.00 89.38 107 LEU A N 1
ATOM 845 C CA . LEU A 1 107 ? 6.877 -1.535 -15.020 1.00 89.38 107 LEU A CA 1
ATOM 846 C C . LEU A 1 107 ? 5.675 -2.254 -14.384 1.00 89.38 107 LEU A C 1
ATOM 848 O O . LEU A 1 107 ? 5.006 -1.704 -13.500 1.00 89.38 107 LEU A O 1
ATOM 852 N N . LEU A 1 108 ? 5.402 -3.493 -14.804 1.00 90.69 108 LEU A N 1
ATOM 853 C CA . LEU A 1 108 ? 4.268 -4.295 -14.350 1.00 90.69 108 LEU A CA 1
ATOM 854 C C . LEU A 1 108 ? 4.204 -4.445 -12.816 1.00 90.69 108 LEU A C 1
ATOM 856 O O . LEU A 1 108 ? 3.116 -4.253 -12.261 1.00 90.69 108 LEU A O 1
ATOM 860 N N . PRO A 1 109 ? 5.307 -4.721 -12.083 1.00 90.00 109 PRO A N 1
ATOM 861 C CA . PRO A 1 109 ? 5.236 -4.859 -10.634 1.00 90.00 109 PRO A CA 1
ATOM 862 C C . PRO A 1 109 ? 4.790 -3.579 -9.927 1.00 90.00 109 PRO A C 1
ATOM 864 O O . PRO A 1 109 ? 4.010 -3.629 -8.973 1.00 90.00 109 PRO A O 1
ATOM 867 N N . THR A 1 110 ? 5.250 -2.429 -10.418 1.00 90.38 110 THR A N 1
ATOM 868 C CA . THR A 1 110 ? 4.866 -1.118 -9.898 1.00 90.38 110 THR A CA 1
ATOM 869 C C . THR A 1 110 ? 3.400 -0.817 -10.189 1.00 90.38 110 THR A C 1
ATOM 871 O O . THR A 1 110 ? 2.694 -0.354 -9.297 1.00 90.38 110 THR A O 1
ATOM 874 N N . LEU A 1 111 ? 2.900 -1.143 -11.385 1.00 92.31 111 LEU A N 1
ATOM 875 C CA . LEU A 1 111 ? 1.483 -0.976 -11.716 1.00 92.31 111 LEU A CA 1
ATOM 876 C C . LEU A 1 111 ? 0.579 -1.830 -10.820 1.00 92.31 111 LEU A C 1
ATOM 878 O O . LEU A 1 111 ? -0.403 -1.323 -10.281 1.00 92.31 111 LEU A O 1
ATOM 882 N N . ILE A 1 112 ? 0.919 -3.105 -10.613 1.00 93.06 112 ILE A N 1
ATOM 883 C CA . ILE A 1 112 ? 0.151 -3.994 -9.728 1.00 93.06 112 ILE A CA 1
ATOM 884 C C . ILE A 1 112 ? 0.167 -3.457 -8.292 1.00 93.06 112 ILE A C 1
ATOM 886 O O . ILE A 1 112 ? -0.883 -3.406 -7.648 1.00 93.06 112 ILE A O 1
ATOM 890 N N . LEU A 1 113 ? 1.329 -3.012 -7.800 1.00 92.19 113 LEU A N 1
ATOM 891 C CA . LEU A 1 113 ? 1.440 -2.373 -6.488 1.00 92.19 113 LEU A CA 1
ATOM 892 C C . LEU A 1 113 ? 0.512 -1.159 -6.386 1.00 92.19 113 LEU A C 1
ATOM 894 O O . LEU A 1 113 ? -0.205 -1.047 -5.393 1.00 92.19 113 LEU A O 1
ATOM 898 N N . ILE A 1 114 ? 0.515 -0.284 -7.395 1.00 94.56 114 ILE A N 1
ATOM 899 C CA . ILE A 1 114 ? -0.318 0.921 -7.453 1.00 94.56 114 ILE A CA 1
ATOM 900 C C . ILE A 1 114 ? -1.798 0.538 -7.408 1.00 94.56 114 ILE A C 1
ATOM 902 O O . ILE A 1 114 ? -2.521 1.008 -6.538 1.00 94.56 114 ILE A O 1
ATOM 906 N N . LEU A 1 115 ? -2.255 -0.368 -8.274 1.00 95.50 115 LEU A N 1
ATOM 907 C CA . LEU A 1 115 ? -3.666 -0.763 -8.342 1.00 95.50 115 LEU A CA 1
ATOM 908 C C . LEU A 1 115 ? -4.168 -1.374 -7.027 1.00 95.50 115 LEU A C 1
ATOM 910 O O . LEU A 1 115 ? -5.218 -0.979 -6.514 1.00 95.50 115 LEU A O 1
ATOM 914 N N . VAL A 1 116 ? -3.408 -2.307 -6.447 1.00 94.88 116 VAL A N 1
ATOM 915 C CA . VAL A 1 116 ? -3.804 -2.958 -5.190 1.00 94.88 116 VAL A CA 1
ATOM 916 C C . VAL A 1 116 ? -3.734 -1.975 -4.019 1.00 94.88 116 VAL A C 1
ATOM 918 O O . VAL A 1 116 ? -4.652 -1.925 -3.200 1.00 94.88 116 VAL A O 1
ATOM 921 N N . SER A 1 117 ? -2.689 -1.149 -3.952 1.00 95.00 117 SER A N 1
ATOM 922 C CA . SER A 1 117 ? -2.541 -0.136 -2.899 1.00 95.00 117 SER A CA 1
ATOM 923 C C . SER A 1 117 ? -3.602 0.956 -2.994 1.00 95.00 117 SER A C 1
ATOM 925 O O . SER A 1 117 ? -4.059 1.444 -1.961 1.00 95.00 117 SER A O 1
ATOM 927 N N . PHE A 1 118 ? -4.037 1.316 -4.203 1.00 96.12 118 PHE A N 1
ATOM 928 C CA . PHE A 1 118 ? -5.133 2.255 -4.428 1.00 96.12 118 PHE A CA 1
ATOM 929 C C . PHE A 1 118 ? -6.433 1.720 -3.836 1.00 96.12 118 PHE A C 1
ATOM 931 O O . PHE A 1 118 ? -7.082 2.398 -3.040 1.00 96.12 118 PHE A O 1
ATOM 938 N N . TYR A 1 119 ? -6.771 0.472 -4.170 1.00 95.38 119 TYR A N 1
ATOM 939 C CA . TYR A 1 119 ? -7.951 -0.199 -3.639 1.00 95.38 119 TYR A CA 1
ATOM 940 C C . TYR A 1 119 ? -7.923 -0.262 -2.106 1.00 95.38 119 TYR A C 1
ATOM 942 O O . TYR A 1 119 ? -8.880 0.156 -1.454 1.00 95.38 119 TYR A O 1
ATOM 950 N N . LEU A 1 120 ? -6.811 -0.719 -1.519 1.00 94.94 120 LEU A N 1
ATOM 951 C CA . LEU A 1 120 ? -6.666 -0.807 -0.063 1.00 94.94 120 LEU A CA 1
ATOM 952 C C . LEU A 1 120 ? -6.748 0.570 0.608 1.00 94.94 120 LEU A C 1
ATOM 954 O O . LEU A 1 120 ? -7.411 0.704 1.633 1.00 94.94 120 LEU A O 1
ATOM 958 N N . SER A 1 121 ? -6.157 1.601 0.002 1.00 95.62 121 SER A N 1
ATOM 959 C CA . SER A 1 121 ? -6.236 2.982 0.492 1.00 95.62 121 SER A CA 1
ATOM 960 C C . SER A 1 121 ? -7.665 3.525 0.495 1.00 95.62 121 SER A C 1
ATOM 962 O O . SER A 1 121 ? -8.064 4.167 1.461 1.00 95.62 121 SER A O 1
ATOM 964 N N . ILE A 1 122 ? -8.461 3.244 -0.542 1.00 94.56 122 ILE A N 1
ATOM 965 C CA . ILE A 1 122 ? -9.881 3.636 -0.587 1.00 94.56 122 ILE A CA 1
ATOM 966 C C . ILE A 1 122 ? -10.671 2.918 0.505 1.00 94.56 122 ILE A C 1
ATOM 968 O O . ILE A 1 122 ? -11.471 3.536 1.206 1.00 94.56 122 ILE A O 1
ATOM 972 N N . VAL A 1 123 ? -10.443 1.614 0.669 1.00 93.44 123 VAL A N 1
ATOM 973 C CA . VAL A 1 123 ? -11.118 0.821 1.701 1.00 93.44 123 VAL A CA 1
ATOM 974 C C . VAL A 1 123 ? -10.775 1.344 3.098 1.00 93.44 123 VAL A C 1
ATOM 976 O O . VAL A 1 123 ? -11.666 1.489 3.935 1.00 93.44 123 VAL A O 1
ATOM 979 N N . LEU A 1 124 ? -9.509 1.689 3.332 1.00 93.19 124 LEU A N 1
ATOM 980 C CA . LEU A 1 124 ? -9.047 2.272 4.586 1.00 93.19 124 LEU A CA 1
ATOM 981 C C . LEU A 1 124 ? -9.621 3.679 4.821 1.00 93.19 124 LEU A C 1
ATOM 983 O O . LEU A 1 124 ? -10.032 3.998 5.936 1.00 93.19 124 LEU A O 1
ATOM 987 N N . TRP A 1 125 ? -9.722 4.499 3.774 1.00 94.31 125 TRP A N 1
ATOM 988 C CA . TRP A 1 125 ? -10.351 5.815 3.858 1.00 94.31 125 TRP A CA 1
ATOM 989 C C . TRP A 1 125 ? -11.838 5.708 4.220 1.00 94.31 125 TRP A C 1
ATOM 991 O O . TRP A 1 125 ? -12.274 6.373 5.161 1.00 94.31 125 TRP A O 1
ATOM 1001 N N . ARG A 1 126 ? -12.589 4.812 3.559 1.00 91.94 126 ARG A N 1
ATOM 1002 C CA . ARG A 1 126 ? -14.008 4.548 3.865 1.00 91.94 126 ARG A CA 1
ATOM 1003 C C . ARG A 1 126 ? -14.202 4.078 5.305 1.00 91.94 126 ARG A C 1
ATOM 1005 O O . ARG A 1 126 ? -15.127 4.509 5.989 1.00 91.94 126 ARG A O 1
ATOM 1012 N N . TYR A 1 127 ? -13.305 3.225 5.794 1.00 90.88 127 TYR A N 1
ATOM 1013 C CA . TYR A 1 127 ? -13.294 2.846 7.204 1.00 90.88 127 TYR A CA 1
ATOM 1014 C C . TYR A 1 127 ? -13.107 4.057 8.117 1.00 90.88 127 TYR A C 1
ATOM 1016 O O . TYR A 1 127 ? -13.861 4.235 9.073 1.00 90.88 127 TYR A O 1
ATOM 1024 N N . GLY A 1 128 ? -12.144 4.917 7.789 1.00 90.50 128 GLY A N 1
ATOM 1025 C CA . GLY A 1 128 ? -11.868 6.136 8.534 1.00 90.50 128 GLY A CA 1
ATOM 1026 C C . GLY A 1 128 ? -13.056 7.092 8.625 1.00 90.50 128 GLY A C 1
ATOM 1027 O O . GLY A 1 128 ? -13.171 7.833 9.599 1.00 90.50 128 GLY A O 1
ATOM 1028 N N . THR A 1 129 ? -13.925 7.106 7.611 1.00 89.31 129 THR A N 1
ATOM 1029 C CA . THR A 1 129 ? -15.113 7.969 7.569 1.00 89.31 129 THR A CA 1
ATOM 1030 C C . THR A 1 129 ? -16.332 7.349 8.246 1.00 89.31 129 THR A C 1
ATOM 1032 O O . THR A 1 129 ? -17.096 8.074 8.872 1.00 89.31 129 THR A O 1
ATOM 1035 N N . GLU A 1 130 ? -16.531 6.031 8.131 1.00 87.94 130 GLU A N 1
ATOM 1036 C CA . GLU A 1 130 ? -17.776 5.371 8.560 1.00 87.94 130 GLU A CA 1
ATOM 1037 C C . GLU A 1 130 ? -17.657 4.608 9.887 1.00 87.94 130 GLU A C 1
ATOM 1039 O O . GLU A 1 130 ? -18.646 4.447 10.594 1.00 87.94 130 GLU A O 1
ATOM 1044 N N . SER A 1 131 ? -16.475 4.078 10.214 1.00 85.62 131 SER A N 1
ATOM 1045 C CA . SER A 1 131 ? -16.302 3.064 11.271 1.00 85.62 131 SER A CA 1
ATOM 1046 C C . SER A 1 131 ? -15.216 3.386 12.303 1.00 85.62 131 SER A C 1
ATOM 1048 O O . SER A 1 131 ? -15.145 2.703 13.333 1.00 85.62 131 SER A O 1
ATOM 1050 N N . SER A 1 132 ? -14.387 4.403 12.046 1.00 86.94 132 SER A N 1
ATOM 1051 C CA . SER A 1 132 ? -13.355 4.891 12.971 1.00 86.94 132 SER A CA 1
ATOM 1052 C C . SER A 1 132 ? -13.958 5.281 14.317 1.00 86.94 132 SER A C 1
ATOM 1054 O O . SER A 1 132 ? -15.019 5.903 14.386 1.00 86.94 132 SER A O 1
ATOM 1056 N N . MET A 1 133 ? -13.269 4.937 15.404 1.00 82.81 133 MET A N 1
ATOM 1057 C CA . MET A 1 133 ? -13.694 5.324 16.746 1.00 82.81 133 MET A CA 1
ATOM 1058 C C . MET A 1 133 ? -13.443 6.811 17.015 1.00 82.81 133 MET A C 1
ATOM 1060 O O . MET A 1 133 ? -14.129 7.442 17.821 1.00 82.81 133 MET A O 1
ATOM 1064 N N . VAL A 1 134 ? -12.468 7.388 16.310 1.00 81.62 134 VAL A N 1
ATOM 1065 C CA . VAL A 1 134 ? -12.223 8.829 16.284 1.00 81.62 134 VAL A CA 1
ATOM 1066 C C . VAL A 1 134 ? -13.013 9.426 15.130 1.00 81.62 134 VAL A C 1
ATOM 1068 O O . VAL A 1 134 ? -12.649 9.263 13.965 1.00 81.62 134 VAL A O 1
ATOM 1071 N N . VAL A 1 135 ? -14.111 10.104 15.457 1.00 78.69 135 VAL A N 1
ATOM 1072 C CA . VAL A 1 135 ? -14.932 10.788 14.458 1.00 78.69 135 VAL A CA 1
ATOM 1073 C C . VAL A 1 135 ? -14.228 12.078 14.057 1.00 78.69 135 VAL A C 1
ATOM 1075 O O . VAL A 1 135 ? -14.068 12.996 14.862 1.00 78.69 135 VAL A O 1
ATOM 1078 N N . HIS A 1 136 ? -13.806 12.150 12.800 1.00 80.25 136 HIS A N 1
ATOM 1079 C CA . HIS A 1 136 ? -13.308 13.379 12.200 1.00 80.25 136 HIS A CA 1
ATOM 1080 C C . HIS A 1 136 ? -14.421 14.003 11.362 1.00 80.25 136 HIS A C 1
ATOM 1082 O O . HIS A 1 136 ? -14.920 13.381 10.432 1.00 80.25 136 HIS A O 1
ATOM 1088 N N . SER A 1 137 ? -14.786 15.251 11.652 1.00 77.31 137 SER A N 1
ATOM 1089 C CA . SER A 1 137 ? -15.854 15.956 10.926 1.00 77.31 137 SER A CA 1
ATOM 1090 C C . SER A 1 137 ? -15.449 16.431 9.521 1.00 77.31 137 SER A C 1
ATOM 1092 O O . SER A 1 137 ? -16.267 17.009 8.812 1.00 77.31 137 SER A O 1
ATOM 1094 N N . SER A 1 138 ? -14.187 16.237 9.121 1.00 83.81 138 SER A N 1
ATOM 1095 C CA . SER A 1 138 ? -13.645 16.671 7.829 1.00 83.81 138 SER A CA 1
ATOM 1096 C C . SER A 1 138 ? -13.482 15.495 6.869 1.00 83.81 138 SER A C 1
ATOM 1098 O O . SER A 1 138 ? -13.094 14.403 7.281 1.00 83.81 138 SER A O 1
ATOM 1100 N N . MET A 1 139 ? -13.703 15.748 5.575 1.00 75.38 139 MET A N 1
ATOM 1101 C CA . MET A 1 139 ? -13.460 14.784 4.491 1.00 75.38 139 MET A CA 1
ATOM 1102 C C . MET A 1 139 ? -11.980 14.370 4.396 1.00 75.38 139 MET A C 1
ATOM 1104 O O . MET A 1 139 ? -11.677 13.227 4.060 1.00 75.38 139 MET A O 1
ATOM 1108 N N . CYS A 1 140 ? -11.060 15.277 4.745 1.00 82.81 140 CYS A N 1
ATOM 1109 C CA . CYS A 1 140 ? -9.621 15.011 4.812 1.00 82.81 140 CYS A CA 1
ATOM 1110 C C . CYS A 1 140 ? -9.242 14.491 6.204 1.00 82.81 140 CYS A C 1
ATOM 1112 O O . CYS A 1 140 ? -8.581 15.182 6.983 1.00 82.81 140 CYS A O 1
ATOM 1114 N N . ASN A 1 141 ? -9.712 13.292 6.538 1.00 89.44 141 ASN A N 1
ATOM 1115 C CA . ASN A 1 141 ? -9.331 12.621 7.776 1.00 89.44 141 ASN A CA 1
ATOM 1116 C C . ASN A 1 141 ? -7.896 12.050 7.681 1.00 89.44 141 ASN A C 1
ATOM 1118 O O . ASN A 1 141 ? -7.373 11.865 6.582 1.00 89.44 141 ASN A O 1
ATOM 1122 N N . PRO A 1 142 ? -7.235 11.738 8.809 1.00 91.44 142 PRO A N 1
ATOM 1123 C CA . PRO A 1 142 ? -5.908 11.110 8.792 1.00 91.44 142 PRO A CA 1
ATOM 1124 C C . PRO A 1 142 ? -5.858 9.773 8.027 1.00 91.44 142 PRO A C 1
ATOM 1126 O O . PRO A 1 142 ? -4.833 9.399 7.463 1.00 91.44 142 PRO A O 1
ATOM 1129 N N . TRP A 1 143 ? -6.987 9.071 7.926 1.00 92.81 143 TRP A N 1
ATOM 1130 C CA . TRP A 1 143 ? -7.123 7.837 7.147 1.00 92.81 143 TRP A CA 1
ATOM 1131 C C . TRP A 1 143 ? -6.983 8.036 5.629 1.00 92.81 143 TRP A C 1
ATOM 1133 O O . TRP A 1 143 ? -6.765 7.068 4.903 1.00 92.81 143 TRP A O 1
ATOM 1143 N N . PHE A 1 144 ? -7.053 9.279 5.146 1.00 94.19 144 PHE A N 1
ATOM 1144 C CA . PHE A 1 144 ? -6.809 9.649 3.754 1.00 94.19 144 PHE A CA 1
ATOM 1145 C C . PHE A 1 144 ? -5.317 9.634 3.370 1.00 94.19 144 PHE A C 1
ATOM 1147 O O . PHE A 1 144 ? -4.994 9.616 2.181 1.00 94.19 144 PHE A O 1
ATOM 1154 N N . TYR A 1 145 ? -4.379 9.630 4.331 1.00 95.12 145 TYR A N 1
ATOM 1155 C CA . TYR A 1 145 ? -2.949 9.755 4.012 1.00 95.12 145 TYR A CA 1
ATOM 1156 C C . TYR A 1 145 ? -2.435 8.696 3.025 1.00 95.12 145 TYR A C 1
ATOM 1158 O O . TYR A 1 145 ? -1.781 9.096 2.058 1.00 95.12 145 TYR A O 1
ATOM 1166 N N . PRO A 1 146 ? -2.734 7.386 3.173 1.00 95.44 146 PRO A N 1
ATOM 1167 C CA . PRO A 1 146 ? -2.254 6.377 2.229 1.00 95.44 146 PRO A CA 1
ATOM 1168 C C . PRO A 1 146 ? -2.766 6.602 0.812 1.00 95.44 146 PRO A C 1
ATOM 1170 O O . PRO A 1 146 ? -2.000 6.419 -0.126 1.00 95.44 146 PRO A O 1
ATOM 1173 N N . PHE A 1 147 ? -4.007 7.078 0.650 1.00 96.06 147 PHE A N 1
ATOM 1174 C CA . PHE A 1 147 ? -4.560 7.426 -0.661 1.00 96.06 147 PHE A CA 1
ATOM 1175 C C . PHE A 1 147 ? -3.751 8.544 -1.321 1.00 96.06 147 PHE A C 1
ATOM 1177 O O . PHE A 1 147 ? -3.377 8.431 -2.488 1.00 96.06 147 PHE A O 1
ATOM 1184 N N . PHE A 1 148 ? -3.427 9.595 -0.564 1.00 95.81 148 PHE A N 1
ATOM 1185 C CA . PHE A 1 148 ? -2.596 10.687 -1.060 1.00 95.81 148 PHE A CA 1
ATOM 1186 C C . PHE A 1 148 ? -1.188 10.212 -1.443 1.00 95.81 148 PHE A C 1
ATOM 1188 O O . PHE A 1 148 ? -0.696 10.551 -2.519 1.00 95.81 148 PHE A O 1
ATOM 1195 N N . GLY A 1 149 ? -0.554 9.388 -0.606 1.00 95.75 149 GLY A N 1
ATOM 1196 C CA . GLY A 1 149 ? 0.756 8.815 -0.918 1.00 95.75 149 GLY A CA 1
ATOM 1197 C C . GLY A 1 149 ? 0.727 7.921 -2.156 1.00 95.75 149 GLY A C 1
ATOM 1198 O O . GLY A 1 149 ? 1.648 7.960 -2.966 1.00 95.75 149 GLY A O 1
ATOM 1199 N N . MET A 1 150 ? -0.358 7.169 -2.342 1.00 96.00 150 MET A N 1
ATOM 1200 C CA . MET A 1 150 ? -0.588 6.353 -3.531 1.00 96.00 150 MET A CA 1
ATOM 1201 C C . MET A 1 150 ? -0.743 7.207 -4.792 1.00 96.00 150 MET A C 1
ATOM 1203 O O . MET A 1 150 ? -0.161 6.893 -5.827 1.00 96.00 150 MET A O 1
ATOM 1207 N N . LEU A 1 151 ? -1.492 8.310 -4.710 1.00 96.38 151 LEU A N 1
ATOM 1208 C CA . LEU A 1 151 ? -1.644 9.249 -5.819 1.00 96.38 151 LEU A CA 1
ATOM 1209 C C . LEU A 1 151 ? -0.299 9.888 -6.185 1.00 96.38 151 LEU A C 1
ATOM 1211 O O . LEU A 1 151 ? 0.045 9.952 -7.362 1.00 96.38 151 LEU A O 1
ATOM 1215 N N . ALA A 1 152 ? 0.486 10.301 -5.187 1.00 95.62 152 ALA A N 1
ATOM 1216 C CA . ALA A 1 152 ? 1.836 10.814 -5.401 1.00 95.62 152 ALA A CA 1
ATOM 1217 C C . ALA A 1 152 ? 2.733 9.768 -6.081 1.00 95.62 152 ALA A C 1
ATOM 1219 O O . ALA A 1 152 ? 3.414 10.092 -7.051 1.00 95.62 152 ALA A O 1
ATOM 1220 N N . LEU A 1 153 ? 2.687 8.510 -5.628 1.00 94.12 153 LEU A N 1
ATOM 1221 C CA . LEU A 1 153 ? 3.422 7.409 -6.246 1.00 94.12 153 LEU A CA 1
ATOM 1222 C C . LEU A 1 153 ? 2.986 7.162 -7.698 1.00 94.12 153 LEU A C 1
ATOM 1224 O O . LEU A 1 153 ? 3.837 6.943 -8.548 1.00 94.12 153 LEU A O 1
ATOM 1228 N N . ALA A 1 154 ? 1.689 7.215 -8.003 1.00 94.69 154 ALA A N 1
ATOM 1229 C CA . ALA A 1 154 ? 1.187 7.034 -9.364 1.00 94.69 154 ALA A CA 1
ATOM 1230 C C . ALA A 1 154 ? 1.603 8.187 -10.290 1.00 94.69 154 ALA A C 1
ATOM 1232 O O . ALA A 1 154 ? 2.043 7.952 -11.413 1.00 94.69 154 ALA A O 1
ATOM 1233 N N . LEU A 1 155 ? 1.519 9.431 -9.809 1.00 94.56 155 LEU A N 1
ATOM 1234 C CA . LEU A 1 155 ? 1.915 10.613 -10.575 1.00 94.56 155 LEU A CA 1
ATOM 1235 C C . LEU A 1 155 ? 3.409 10.609 -10.901 1.00 94.56 155 LEU A C 1
ATOM 1237 O O . LEU A 1 155 ? 3.793 10.988 -12.005 1.00 94.56 155 LEU A O 1
ATOM 1241 N N . THR A 1 156 ? 4.263 10.154 -9.981 1.00 92.31 156 THR A N 1
ATOM 1242 C CA . THR A 1 156 ? 5.712 10.121 -10.227 1.00 92.31 156 THR A CA 1
ATOM 1243 C C . THR A 1 156 ? 6.119 9.115 -11.303 1.00 92.31 156 THR A C 1
ATOM 1245 O O . THR A 1 156 ? 7.192 9.257 -11.887 1.00 92.31 156 THR A O 1
ATOM 1248 N N . GLN A 1 157 ? 5.255 8.147 -11.623 1.00 91.12 157 GLN A N 1
ATOM 1249 C CA . GLN A 1 157 ? 5.474 7.188 -12.706 1.00 91.12 157 GLN A CA 1
ATOM 1250 C C . GLN A 1 157 ? 5.216 7.755 -14.110 1.00 91.12 157 GLN A C 1
ATOM 1252 O O . GLN A 1 157 ? 5.593 7.126 -15.099 1.00 91.12 157 GLN A O 1
ATOM 1257 N N . LEU A 1 158 ? 4.583 8.927 -14.201 1.00 91.81 158 LEU A N 1
ATOM 1258 C CA . LEU A 1 158 ? 4.258 9.596 -15.463 1.00 91.81 158 LEU A CA 1
ATOM 1259 C C . LEU A 1 158 ? 5.360 10.556 -15.939 1.00 91.81 158 LEU A C 1
ATOM 1261 O O . LEU A 1 158 ? 5.171 11.244 -16.935 1.00 91.81 158 LEU A O 1
ATOM 1265 N N . PHE A 1 159 ? 6.488 10.641 -15.230 1.00 89.12 159 PHE A N 1
ATOM 1266 C CA . PHE A 1 159 ? 7.589 11.529 -15.604 1.00 89.12 159 PHE A CA 1
ATOM 1267 C C . PHE A 1 159 ? 8.551 10.884 -16.605 1.00 89.12 159 PHE A C 1
ATOM 1269 O O . PHE A 1 159 ? 8.754 9.669 -16.614 1.00 89.12 159 PHE A O 1
ATOM 1276 N N . ASP A 1 160 ? 9.177 11.752 -17.397 1.00 86.06 160 ASP A N 1
ATOM 1277 C CA . ASP A 1 160 ? 10.203 11.437 -18.389 1.00 86.06 160 ASP A CA 1
ATOM 1278 C C . ASP A 1 160 ? 11.535 10.973 -17.751 1.00 86.06 160 ASP A C 1
ATOM 1280 O O . ASP A 1 160 ? 11.817 11.255 -16.581 1.00 86.06 160 ASP A O 1
ATOM 1284 N N . GLU A 1 161 ? 12.383 10.299 -18.529 1.00 85.19 161 GLU A N 1
ATOM 1285 C CA . GLU A 1 161 ? 13.606 9.588 -18.118 1.00 85.19 161 GLU A CA 1
ATOM 1286 C C . GLU A 1 161 ? 14.547 10.420 -17.234 1.00 85.19 161 GLU A C 1
ATOM 1288 O O . GLU A 1 161 ? 15.116 9.938 -16.248 1.00 85.19 161 GLU A O 1
ATOM 1293 N N . LYS A 1 162 ? 14.699 11.711 -17.559 1.00 86.88 162 LYS A N 1
ATOM 1294 C CA . LYS A 1 162 ? 15.606 12.624 -16.842 1.00 86.88 162 LYS A CA 1
ATOM 1295 C C . LYS A 1 162 ? 15.177 12.853 -15.396 1.00 86.88 162 LYS A C 1
ATOM 1297 O O . LYS A 1 162 ? 16.027 12.970 -14.513 1.00 86.88 162 LYS A O 1
ATOM 1302 N N . LEU A 1 163 ? 13.870 12.945 -15.156 1.00 88.69 163 LEU A N 1
ATOM 1303 C CA . LEU A 1 163 ? 13.296 13.240 -13.841 1.00 88.69 163 LEU A CA 1
ATOM 1304 C C . LEU A 1 163 ? 12.793 11.983 -13.131 1.00 88.69 163 LEU A C 1
ATOM 1306 O O . LEU A 1 163 ? 12.684 11.990 -11.904 1.00 88.69 163 LEU A O 1
ATOM 1310 N N . TYR A 1 164 ? 12.538 10.904 -13.871 1.00 87.69 164 TYR A N 1
ATOM 1311 C CA . TYR A 1 164 ? 11.933 9.678 -13.368 1.00 87.69 164 TYR A CA 1
ATOM 1312 C C . TYR A 1 164 ? 12.674 9.105 -12.159 1.00 87.69 164 TYR A C 1
ATOM 1314 O O . TYR A 1 164 ? 12.047 8.788 -11.154 1.00 87.69 164 TYR A O 1
ATOM 1322 N N . ASN A 1 165 ? 14.008 9.044 -12.179 1.00 86.50 165 ASN A N 1
ATOM 1323 C CA . ASN A 1 165 ? 14.779 8.491 -11.056 1.00 86.50 165 ASN A CA 1
ATOM 1324 C C . ASN A 1 165 ? 14.593 9.276 -9.747 1.00 86.50 165 ASN A C 1
ATOM 1326 O O . ASN A 1 165 ? 14.503 8.687 -8.671 1.00 86.50 165 ASN A O 1
ATOM 1330 N N . ILE A 1 166 ? 14.538 10.607 -9.816 1.00 90.38 166 ILE A N 1
ATOM 1331 C CA . ILE A 1 166 ? 14.363 11.450 -8.625 1.00 90.38 166 ILE A CA 1
ATOM 1332 C C . ILE A 1 166 ? 12.899 11.408 -8.182 1.00 90.38 166 ILE A C 1
ATOM 1334 O O . ILE A 1 166 ? 12.606 11.211 -7.000 1.00 90.38 166 ILE A O 1
ATOM 1338 N N . MET A 1 167 ? 11.976 11.552 -9.134 1.00 92.25 167 MET A N 1
ATOM 1339 C CA . MET A 1 167 ? 10.544 11.610 -8.865 1.00 92.25 167 MET A CA 1
ATOM 1340 C C . MET A 1 167 ? 10.005 10.276 -8.353 1.00 92.25 167 MET A C 1
ATOM 1342 O O . MET A 1 167 ? 9.289 10.265 -7.356 1.00 92.25 167 MET A O 1
ATOM 1346 N N . SER A 1 168 ? 10.376 9.146 -8.957 1.00 89.75 168 SER A N 1
ATOM 1347 C CA . SER A 1 168 ? 9.942 7.814 -8.512 1.00 89.75 168 SER A CA 1
ATOM 1348 C C . SER A 1 168 ? 10.378 7.536 -7.073 1.00 89.75 168 SER A C 1
ATOM 1350 O O . SER A 1 168 ? 9.532 7.219 -6.239 1.00 89.75 168 SER A O 1
ATOM 1352 N N . ASN A 1 169 ? 11.656 7.756 -6.739 1.00 90.75 169 ASN A N 1
ATOM 1353 C CA . ASN A 1 169 ? 12.175 7.615 -5.374 1.00 90.75 169 ASN A CA 1
ATOM 1354 C C . ASN A 1 169 ? 11.465 8.546 -4.383 1.00 90.75 169 ASN A C 1
ATOM 1356 O O . ASN A 1 169 ? 11.127 8.129 -3.276 1.00 90.75 169 ASN A O 1
ATOM 1360 N N . THR A 1 170 ? 11.187 9.787 -4.792 1.00 93.50 170 THR A N 1
ATOM 1361 C CA . THR A 1 170 ? 10.407 10.735 -3.982 1.00 93.50 170 THR A CA 1
ATOM 1362 C C . THR A 1 170 ? 8.985 10.222 -3.754 1.00 93.50 170 THR A C 1
ATOM 1364 O O . THR A 1 170 ? 8.495 10.268 -2.630 1.00 93.50 170 THR A O 1
ATOM 1367 N N . GLY A 1 171 ? 8.339 9.666 -4.781 1.00 93.81 171 GLY A N 1
ATOM 1368 C CA . GLY A 1 171 ? 7.015 9.051 -4.678 1.00 93.81 171 GLY A CA 1
ATOM 1369 C C . GLY A 1 171 ? 6.988 7.870 -3.709 1.00 93.81 171 GLY A C 1
ATOM 1370 O O . GLY A 1 171 ? 6.110 7.814 -2.852 1.00 93.81 171 GLY A O 1
ATOM 1371 N N . TYR A 1 172 ? 7.980 6.974 -3.774 1.00 92.38 172 TYR A N 1
ATOM 1372 C CA . TYR A 1 172 ? 8.114 5.872 -2.811 1.00 92.38 172 TYR A CA 1
ATOM 1373 C C . TYR A 1 172 ? 8.310 6.381 -1.385 1.00 92.38 172 TYR A C 1
ATOM 1375 O O . TYR A 1 172 ? 7.656 5.889 -0.468 1.00 92.38 172 TYR A O 1
ATOM 1383 N N . LEU A 1 173 ? 9.167 7.385 -1.191 1.00 94.50 173 LEU A N 1
ATOM 1384 C CA . LEU A 1 173 ? 9.412 7.984 0.118 1.00 94.50 173 LEU A CA 1
ATOM 1385 C C . LEU A 1 173 ? 8.139 8.620 0.688 1.00 94.50 173 LEU A C 1
ATOM 1387 O O . LEU A 1 173 ? 7.789 8.361 1.839 1.00 94.50 173 LEU A O 1
ATOM 1391 N N . VAL A 1 174 ? 7.420 9.408 -0.115 1.00 96.06 174 VAL A N 1
ATOM 1392 C CA . VAL A 1 174 ? 6.140 10.007 0.284 1.00 96.06 174 VAL A CA 1
ATOM 1393 C C . VAL A 1 174 ? 5.135 8.914 0.641 1.00 96.06 174 VAL A C 1
ATOM 1395 O O . VAL A 1 174 ? 4.507 8.990 1.696 1.00 96.06 174 VAL A O 1
ATOM 1398 N N . TYR A 1 175 ? 5.029 7.860 -0.171 1.00 95.50 175 TYR A N 1
ATOM 1399 C CA . TYR A 1 175 ? 4.133 6.743 0.112 1.00 95.50 175 TYR A CA 1
ATOM 1400 C C . TYR A 1 175 ? 4.485 6.040 1.432 1.00 95.50 175 TYR A C 1
ATOM 1402 O O . TYR A 1 175 ? 3.610 5.871 2.282 1.00 95.50 175 TYR A O 1
ATOM 1410 N N . ILE A 1 176 ? 5.763 5.731 1.676 1.00 95.06 176 ILE A N 1
ATOM 1411 C CA . ILE A 1 176 ? 6.236 5.154 2.946 1.00 95.06 176 ILE A CA 1
ATOM 1412 C C . ILE A 1 176 ? 5.833 6.034 4.132 1.00 95.06 176 ILE A C 1
ATOM 1414 O O . ILE A 1 176 ? 5.259 5.528 5.095 1.00 95.06 176 ILE A O 1
ATOM 1418 N N . ILE A 1 177 ? 6.078 7.346 4.057 1.00 96.44 177 ILE A N 1
ATOM 1419 C CA . ILE A 1 177 ? 5.708 8.282 5.126 1.00 96.44 177 ILE A CA 1
ATOM 1420 C C . ILE A 1 177 ? 4.202 8.231 5.386 1.00 96.44 177 ILE A C 1
ATOM 1422 O O . ILE A 1 177 ? 3.783 8.131 6.536 1.00 96.44 177 ILE A O 1
ATOM 1426 N N . THR A 1 178 ? 3.375 8.249 4.340 1.00 96.81 178 THR A N 1
ATOM 1427 C CA . THR A 1 178 ? 1.917 8.195 4.516 1.00 96.81 178 THR A CA 1
ATOM 1428 C C . THR A 1 178 ? 1.425 6.879 5.118 1.00 96.81 178 THR A C 1
ATOM 1430 O O . THR A 1 178 ? 0.508 6.897 5.938 1.00 96.81 178 THR A O 1
ATOM 1433 N N . VAL A 1 179 ? 2.057 5.749 4.783 1.00 95.12 179 VAL A N 1
ATOM 1434 C CA . VAL A 1 179 ? 1.759 4.447 5.396 1.00 95.12 179 VAL A CA 1
ATOM 1435 C C . VAL A 1 179 ? 2.158 4.440 6.873 1.00 95.12 179 VAL A C 1
ATOM 1437 O O . VAL A 1 179 ? 1.383 3.971 7.702 1.00 95.12 179 VAL A O 1
ATOM 1440 N N . LEU A 1 180 ? 3.315 5.008 7.233 1.00 95.81 180 LEU A N 1
ATOM 1441 C CA . LEU A 1 180 ? 3.737 5.142 8.633 1.00 95.81 180 LEU A CA 1
ATOM 1442 C C . LEU A 1 180 ? 2.780 6.030 9.439 1.00 95.81 180 LEU A C 1
ATOM 1444 O O . LEU A 1 180 ? 2.427 5.691 10.566 1.00 95.81 180 LEU A O 1
ATOM 1448 N N . LEU A 1 181 ? 2.310 7.138 8.860 1.00 95.62 181 LEU A N 1
ATOM 1449 C CA . LEU A 1 181 ? 1.292 7.981 9.494 1.00 95.62 181 LEU A CA 1
ATOM 1450 C C . LEU A 1 181 ? -0.023 7.218 9.703 1.00 95.62 181 LEU A C 1
ATOM 1452 O O . LEU A 1 181 ? -0.640 7.344 10.759 1.00 95.62 181 LEU A O 1
ATOM 1456 N N . ALA A 1 182 ? -0.427 6.385 8.741 1.00 94.69 182 ALA A N 1
ATOM 1457 C CA . ALA A 1 182 ? -1.601 5.532 8.891 1.00 94.69 182 ALA A CA 1
ATOM 1458 C C . ALA A 1 182 ? -1.417 4.451 9.966 1.00 94.69 182 ALA A C 1
ATOM 1460 O O . ALA A 1 182 ? -2.366 4.164 10.688 1.00 94.69 182 ALA A O 1
ATOM 1461 N N . MET A 1 183 ? -0.213 3.891 10.139 1.00 94.94 183 MET A N 1
ATOM 1462 C CA . MET A 1 183 ? 0.075 2.977 11.255 1.00 94.94 183 MET A CA 1
ATOM 1463 C C . MET A 1 183 ? -0.118 3.645 12.613 1.00 94.94 183 MET A C 1
ATOM 1465 O O . MET A 1 183 ? -0.725 3.051 13.499 1.00 94.94 183 MET A O 1
ATOM 1469 N N . VAL A 1 184 ? 0.372 4.878 12.766 1.00 95.06 184 VAL A N 1
ATOM 1470 C CA . VAL A 1 184 ? 0.187 5.658 13.998 1.00 95.06 184 VAL A CA 1
ATOM 1471 C C . VAL A 1 184 ? -1.297 5.894 14.267 1.00 95.06 184 VAL A C 1
ATOM 1473 O O . VAL A 1 184 ? -1.733 5.826 15.413 1.00 95.06 184 VAL A O 1
ATOM 1476 N N . GLU A 1 185 ? -2.089 6.160 13.230 1.00 93.94 185 GLU A N 1
ATOM 1477 C CA . GLU A 1 185 ? -3.527 6.350 13.403 1.00 93.94 185 GLU A CA 1
ATOM 1478 C C . GLU A 1 185 ? -4.255 5.050 13.756 1.00 93.94 185 GLU A C 1
ATOM 1480 O O . GLU A 1 185 ? -5.100 5.050 14.649 1.00 93.94 185 GLU A O 1
ATOM 1485 N N . VAL A 1 186 ? -3.877 3.931 13.130 1.00 93.12 186 VAL A N 1
ATOM 1486 C CA . VAL A 1 186 ? -4.387 2.610 13.509 1.00 93.12 186 VAL A CA 1
ATOM 1487 C C . VAL A 1 186 ? -4.081 2.315 14.970 1.00 93.12 186 VAL A C 1
ATOM 1489 O O . VAL A 1 186 ? -4.982 1.889 15.680 1.00 93.12 186 VAL A O 1
ATOM 1492 N N . ASP A 1 187 ? -2.863 2.574 15.442 1.00 93.06 187 ASP A N 1
ATOM 1493 C CA . ASP A 1 187 ? -2.492 2.337 16.840 1.00 93.06 187 ASP A CA 1
ATOM 1494 C C . ASP A 1 187 ? -3.367 3.142 17.814 1.00 93.06 187 ASP A C 1
ATOM 1496 O O . ASP A 1 187 ? -3.938 2.58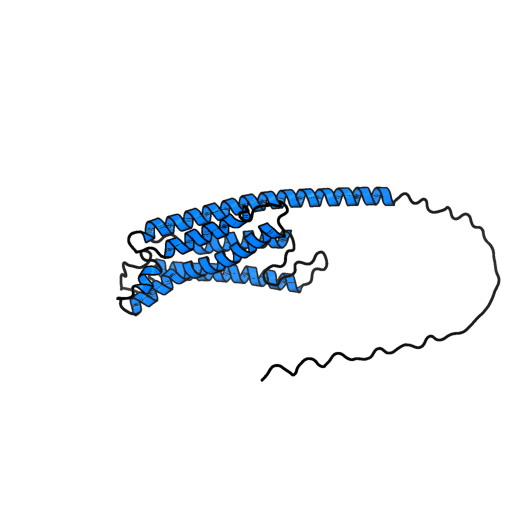1 18.751 1.00 93.06 187 ASP A O 1
ATOM 1500 N N . LYS A 1 188 ? -3.596 4.434 17.533 1.00 92.31 188 LYS A N 1
ATOM 1501 C CA . LYS A 1 188 ? -4.524 5.260 18.327 1.00 92.31 188 LYS A CA 1
ATOM 1502 C C . LYS A 1 188 ? -5.943 4.694 18.344 1.00 92.31 188 LYS A C 1
ATOM 1504 O O . LYS A 1 188 ? -6.593 4.709 19.389 1.00 92.31 188 LYS A O 1
ATOM 1509 N N . ASP A 1 189 ? -6.439 4.239 17.196 1.00 90.88 189 ASP A N 1
ATOM 1510 C CA . ASP A 1 189 ? -7.778 3.657 17.076 1.00 90.88 189 ASP A CA 1
ATOM 1511 C C . ASP A 1 189 ? -7.872 2.318 17.830 1.00 90.88 189 ASP A C 1
ATOM 1513 O O . ASP A 1 189 ? -8.876 2.047 18.489 1.00 90.88 189 ASP A O 1
ATOM 1517 N N . MET A 1 190 ? -6.798 1.516 17.830 1.00 89.75 190 MET A N 1
ATOM 1518 C CA . MET A 1 190 ? -6.720 0.265 18.592 1.00 89.75 190 MET A CA 1
ATOM 1519 C C . MET A 1 190 ? -6.740 0.507 20.100 1.00 89.75 190 MET A C 1
ATOM 1521 O O . MET A 1 190 ? -7.507 -0.155 20.797 1.00 89.75 190 MET A O 1
ATOM 1525 N N . VAL A 1 191 ? -5.960 1.470 20.598 1.00 92.06 191 VAL A N 1
ATOM 1526 C CA . VAL A 1 191 ? -5.935 1.819 22.028 1.00 92.06 191 VAL A CA 1
ATOM 1527 C C . VAL A 1 191 ? -7.324 2.240 22.504 1.00 92.06 191 VAL A C 1
ATOM 1529 O O . VAL A 1 191 ? -7.821 1.720 23.500 1.00 92.06 191 VAL A O 1
ATOM 1532 N N . LYS A 1 192 ? -7.999 3.116 21.753 1.00 90.50 192 LYS A N 1
ATOM 1533 C CA . LYS A 1 192 ? -9.361 3.552 22.090 1.00 90.50 192 LYS A CA 1
ATOM 1534 C C . LYS A 1 192 ? -10.353 2.393 22.087 1.00 90.50 192 LYS A C 1
ATOM 1536 O O . LYS A 1 192 ? -11.202 2.298 22.971 1.00 90.50 192 LYS A O 1
ATOM 1541 N N . ASN A 1 193 ? -10.245 1.493 21.113 1.00 88.56 193 ASN A N 1
ATOM 1542 C CA . ASN A 1 193 ? -11.117 0.328 21.045 1.00 88.56 193 ASN A CA 1
ATOM 1543 C C . ASN A 1 193 ? -10.935 -0.593 22.262 1.00 88.56 193 ASN A C 1
ATOM 1545 O O . ASN A 1 193 ? -11.921 -1.098 22.800 1.00 88.56 193 ASN A O 1
ATOM 1549 N N . ASP A 1 194 ? -9.696 -0.773 22.718 1.00 89.69 194 ASP A N 1
ATOM 1550 C CA . ASP A 1 194 ? -9.382 -1.583 23.894 1.00 89.69 194 ASP A CA 1
ATOM 1551 C C . ASP A 1 194 ? -9.899 -0.916 25.191 1.00 89.69 194 ASP A C 1
ATOM 1553 O O . ASP A 1 194 ? -10.433 -1.602 26.064 1.00 89.69 194 ASP A O 1
ATOM 1557 N N . GLU A 1 195 ? -9.858 0.419 25.296 1.00 92.38 195 GLU A N 1
ATOM 1558 C CA . GLU A 1 195 ? -10.482 1.171 26.402 1.00 92.38 195 GLU A CA 1
ATOM 1559 C C . GLU A 1 195 ? -11.999 0.943 26.485 1.00 92.38 195 GLU A C 1
ATOM 1561 O O . GLU A 1 195 ? -12.528 0.676 27.567 1.00 92.38 195 GLU A O 1
ATOM 1566 N N . VAL A 1 196 ? -12.710 0.988 25.351 1.00 88.81 196 VAL A N 1
ATOM 1567 C CA . VAL A 1 196 ? -14.158 0.713 25.329 1.00 88.81 196 VAL A CA 1
ATOM 1568 C C . VAL A 1 196 ? -14.467 -0.745 25.642 1.00 88.81 196 VAL A C 1
ATOM 1570 O O . VAL A 1 196 ? -15.419 -1.011 26.374 1.00 88.81 196 VAL A O 1
ATOM 1573 N N . ALA A 1 197 ? -13.665 -1.691 25.154 1.00 88.50 197 ALA A N 1
ATOM 1574 C CA . ALA A 1 197 ? -13.834 -3.098 25.506 1.00 88.50 197 ALA A CA 1
ATOM 1575 C C . ALA A 1 197 ? -13.690 -3.317 27.023 1.00 88.50 197 ALA A C 1
ATOM 1577 O O . ALA A 1 197 ? -14.536 -3.972 27.632 1.00 88.50 197 ALA A O 1
ATOM 1578 N N . ASN A 1 198 ? -12.675 -2.709 27.645 1.00 92.31 198 ASN A N 1
ATOM 1579 C CA . ASN A 1 198 ? -12.466 -2.778 29.092 1.00 92.31 198 ASN A CA 1
ATOM 1580 C C . ASN A 1 198 ? -13.633 -2.158 29.872 1.00 92.31 198 ASN A C 1
ATOM 1582 O O . ASN A 1 198 ? -14.116 -2.755 30.835 1.00 92.31 198 ASN A O 1
ATOM 1586 N N . PHE A 1 199 ? -14.134 -1.002 29.426 1.00 93.69 199 PHE A N 1
ATOM 1587 C CA . PHE A 1 199 ? -15.310 -0.368 30.020 1.00 93.69 199 PHE A CA 1
ATOM 1588 C C . PHE A 1 199 ? -16.548 -1.276 29.958 1.00 93.69 199 PHE A C 1
ATOM 1590 O O . PHE A 1 199 ? -17.245 -1.433 30.958 1.00 93.69 199 PHE A O 1
ATOM 1597 N N . LEU A 1 200 ? -16.809 -1.919 28.816 1.00 91.81 200 LEU A N 1
ATOM 1598 C CA . LEU A 1 200 ? -17.952 -2.825 28.658 1.00 91.81 200 LEU A CA 1
ATOM 1599 C C . LEU A 1 200 ? -17.857 -4.055 29.569 1.00 91.81 200 LEU A C 1
ATOM 1601 O O . LEU A 1 200 ? -18.872 -4.477 30.121 1.00 91.81 200 LEU A O 1
ATOM 1605 N N . VAL A 1 201 ? -16.655 -4.601 29.770 1.00 93.00 201 VAL A N 1
ATOM 1606 C CA . VAL A 1 201 ? -16.427 -5.701 30.722 1.00 93.00 201 VAL A CA 1
ATOM 1607 C C . VAL A 1 201 ? -16.731 -5.254 32.153 1.00 93.00 201 VAL A C 1
ATOM 1609 O O . VAL A 1 201 ? -17.397 -5.979 32.892 1.00 93.00 201 VAL A O 1
ATOM 1612 N N . GLU A 1 202 ? -16.302 -4.053 32.547 1.00 93.75 202 GLU A N 1
ATOM 1613 C CA . GLU A 1 202 ? -16.596 -3.516 33.879 1.00 93.75 202 GLU A CA 1
ATOM 1614 C C . GLU A 1 202 ? -18.097 -3.257 34.077 1.00 93.75 202 GLU A C 1
ATOM 1616 O O . GLU A 1 202 ? -18.646 -3.567 35.137 1.00 93.75 202 GLU A O 1
ATOM 1621 N N . VAL A 1 203 ? -18.779 -2.729 33.056 1.00 93.56 203 VAL A N 1
ATOM 1622 C CA . VAL A 1 203 ? -20.231 -2.513 33.082 1.00 93.56 203 VAL A CA 1
ATOM 1623 C C . VAL A 1 203 ? -20.984 -3.837 33.174 1.00 93.56 203 VAL A C 1
ATOM 1625 O O . VAL A 1 203 ? -21.909 -3.927 33.976 1.00 93.56 203 VAL A O 1
ATOM 1628 N N . ALA A 1 204 ? -20.581 -4.867 32.425 1.00 92.56 204 ALA A N 1
ATOM 1629 C CA . ALA A 1 204 ? -21.178 -6.199 32.519 1.00 92.56 204 ALA A CA 1
ATOM 1630 C C . ALA A 1 204 ? -20.996 -6.789 33.925 1.00 92.56 204 ALA A C 1
ATOM 1632 O O . ALA A 1 204 ? -21.964 -7.207 34.553 1.00 92.56 204 ALA A O 1
ATOM 1633 N N . TYR A 1 205 ? -19.780 -6.711 34.470 1.00 93.25 205 TYR A N 1
ATOM 1634 C CA . TYR A 1 205 ? -19.475 -7.193 35.815 1.00 93.25 205 TYR A CA 1
ATOM 1635 C C . TYR A 1 205 ? -20.280 -6.468 36.908 1.00 93.25 205 TYR A C 1
ATOM 1637 O O . TYR A 1 205 ? -20.801 -7.103 37.826 1.00 93.25 205 TYR A O 1
ATOM 1645 N N . LYS A 1 206 ? -20.419 -5.137 36.823 1.00 92.50 206 LYS A N 1
ATOM 1646 C CA . LYS A 1 206 ? -21.258 -4.363 37.757 1.00 92.50 206 LYS A CA 1
ATOM 1647 C C . LYS A 1 206 ? -22.751 -4.616 37.541 1.00 92.50 206 LYS A C 1
ATOM 1649 O O . LYS A 1 206 ? -23.494 -4.652 38.517 1.00 92.50 206 LYS A O 1
ATOM 1654 N N . GLY A 1 207 ? -23.185 -4.803 36.296 1.00 91.38 207 GLY A N 1
ATOM 1655 C CA . GLY A 1 207 ? -24.558 -5.163 35.945 1.00 91.38 207 GLY A CA 1
ATOM 1656 C C . GLY A 1 207 ? -24.970 -6.487 36.579 1.00 91.38 207 GLY A C 1
ATOM 1657 O O . GLY A 1 207 ? -26.004 -6.544 37.243 1.00 91.38 207 GLY A O 1
ATOM 1658 N N . ASP A 1 208 ? -24.108 -7.501 36.488 1.00 89.62 208 ASP A N 1
ATOM 1659 C CA . ASP A 1 208 ? -24.326 -8.797 37.129 1.00 89.62 208 ASP A CA 1
ATOM 1660 C C . ASP A 1 208 ? -24.493 -8.644 38.645 1.00 89.62 208 ASP A C 1
ATOM 1662 O O . ASP A 1 208 ? -25.448 -9.173 39.204 1.00 89.62 208 ASP A O 1
ATOM 1666 N N . GLN A 1 209 ? -23.651 -7.850 39.319 1.00 86.06 209 GLN A N 1
ATOM 1667 C CA . GLN A 1 209 ? -23.781 -7.613 40.766 1.00 86.06 209 GLN A CA 1
ATOM 1668 C C . GLN A 1 209 ? -25.108 -6.957 41.164 1.00 86.06 209 GLN A C 1
ATOM 1670 O O . GLN A 1 209 ? -25.670 -7.292 42.208 1.00 86.06 209 GLN A O 1
ATOM 1675 N N . VAL A 1 210 ? -25.618 -6.028 40.351 1.00 81.50 210 VAL A N 1
ATOM 1676 C CA . VAL A 1 210 ? -26.894 -5.344 40.616 1.00 81.50 210 VAL A CA 1
ATOM 1677 C C . VAL A 1 210 ? -28.085 -6.271 40.345 1.00 81.50 210 VAL A C 1
ATOM 1679 O O . VAL A 1 210 ? -29.085 -6.210 41.060 1.00 81.50 210 VAL A O 1
ATOM 1682 N N . CYS A 1 211 ? -27.975 -7.181 39.374 1.00 73.00 211 CYS A N 1
ATOM 1683 C CA . CYS A 1 211 ? -29.027 -8.143 39.045 1.00 73.00 211 CYS A CA 1
ATOM 1684 C C . CYS A 1 211 ? -29.226 -9.259 40.096 1.00 73.00 211 CYS A C 1
ATOM 1686 O O . CYS A 1 211 ? -30.274 -9.903 40.078 1.00 73.00 211 CYS A O 1
ATOM 1688 N N . VAL A 1 212 ? -28.302 -9.475 41.048 1.00 62.44 212 VAL A N 1
ATOM 1689 C CA . VAL A 1 212 ? -28.413 -10.554 42.065 1.00 62.44 212 VAL A CA 1
ATOM 1690 C C . VAL A 1 212 ? -29.301 -10.205 43.282 1.00 62.44 212 VAL A C 1
ATOM 1692 O O . VAL A 1 212 ? -29.531 -11.052 44.140 1.00 62.44 212 VAL A O 1
ATOM 1695 N N . ALA A 1 213 ? -29.913 -9.022 43.364 1.00 58.75 213 ALA A N 1
ATOM 1696 C CA . ALA A 1 213 ? -30.776 -8.658 44.500 1.00 58.75 213 ALA A CA 1
ATOM 1697 C C . ALA A 1 213 ? -32.285 -8.672 44.183 1.00 58.75 213 ALA A C 1
ATOM 1699 O O . ALA A 1 213 ? -33.005 -7.751 44.561 1.00 58.75 213 ALA A O 1
ATOM 1700 N N . VAL A 1 214 ? -32.801 -9.720 43.532 1.00 59.31 214 VAL A N 1
ATOM 1701 C CA . VAL A 1 214 ? -34.230 -10.053 43.674 1.00 59.31 214 VAL A CA 1
ATOM 1702 C C . VAL A 1 214 ? -34.331 -11.078 44.802 1.00 59.31 214 VAL A C 1
ATOM 1704 O O . VAL A 1 214 ? -33.997 -12.244 44.578 1.00 59.31 214 VAL A O 1
ATOM 1707 N N . PRO A 1 215 ? -34.733 -10.687 46.029 1.00 58.72 215 PRO A N 1
ATOM 1708 C CA . PRO A 1 215 ? -35.004 -11.659 47.073 1.00 58.72 215 PRO A CA 1
ATOM 1709 C C . PRO A 1 215 ? -36.081 -12.604 46.547 1.00 58.72 215 PRO A C 1
ATOM 1711 O O . PRO A 1 215 ? -37.213 -12.195 46.288 1.00 58.72 215 PRO A O 1
ATOM 1714 N N . SER A 1 216 ? -35.697 -13.866 46.353 1.00 54.47 216 SER A N 1
ATOM 1715 C CA . SER A 1 216 ? -36.638 -14.951 46.109 1.00 54.47 216 SER A CA 1
ATOM 1716 C C . SER A 1 216 ? -37.721 -14.844 47.186 1.00 54.47 216 SER A C 1
ATOM 1718 O O . SER A 1 216 ? -37.369 -14.872 48.373 1.00 54.47 216 SER A O 1
ATOM 1720 N N . PRO A 1 217 ? -39.004 -14.627 46.832 1.00 57.09 217 PRO A N 1
ATOM 1721 C CA . PRO A 1 217 ? -40.056 -14.607 47.828 1.00 57.09 217 PRO A CA 1
ATOM 1722 C C . PRO A 1 217 ? -40.009 -15.959 48.522 1.00 57.09 217 PRO A C 1
ATOM 1724 O O . PRO A 1 217 ? -40.217 -17.001 47.900 1.00 57.09 217 PRO A O 1
ATOM 1727 N N . ALA A 1 218 ? -39.651 -15.911 49.805 1.00 51.84 218 ALA A N 1
ATOM 1728 C CA . ALA A 1 218 ? -39.602 -17.053 50.687 1.00 51.84 218 ALA A CA 1
ATOM 1729 C C . ALA A 1 218 ? -40.827 -17.926 50.425 1.00 51.84 218 ALA A C 1
ATOM 1731 O O . ALA A 1 218 ? -41.967 -17.455 50.482 1.00 51.84 218 ALA A O 1
ATOM 1732 N N . SER A 1 219 ? -40.570 -19.193 50.114 1.00 53.97 219 SER A N 1
ATOM 1733 C CA . SER A 1 219 ? -41.572 -20.234 49.970 1.00 53.97 219 SER A CA 1
ATOM 1734 C C . SER A 1 219 ? -42.218 -20.513 51.330 1.00 53.97 219 SER A C 1
ATOM 1736 O O . SER A 1 219 ? -41.997 -21.548 51.954 1.00 53.97 219 SER A O 1
ATO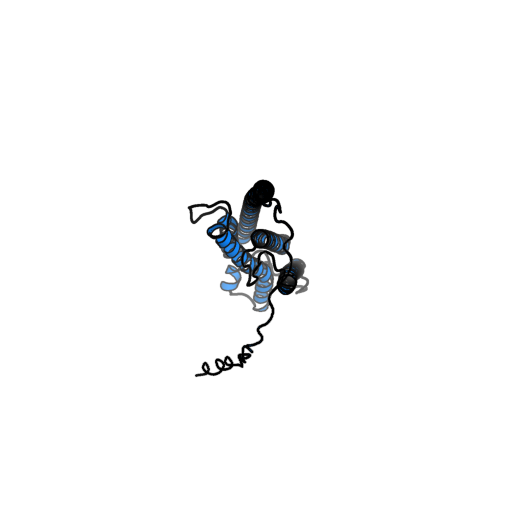M 1738 N N . THR A 1 220 ? -43.031 -19.576 51.803 1.00 54.22 220 THR A N 1
ATOM 1739 C CA . THR A 1 220 ? -44.021 -19.794 52.847 1.00 54.22 220 THR A CA 1
ATOM 1740 C C . THR A 1 220 ? -45.324 -20.152 52.146 1.00 54.22 220 THR A C 1
ATOM 1742 O O . THR A 1 220 ? -46.195 -19.307 51.961 1.00 54.22 220 THR A O 1
ATOM 1745 N N . ARG A 1 221 ? -45.466 -21.413 51.721 1.00 44.94 221 ARG A N 1
ATOM 1746 C CA . ARG A 1 221 ? -46.791 -22.015 51.511 1.00 44.94 221 ARG A CA 1
ATOM 1747 C C . ARG A 1 221 ? -46.743 -23.535 51.639 1.00 44.94 221 ARG A C 1
ATOM 1749 O O . ARG A 1 221 ? -46.560 -24.284 50.690 1.00 44.94 221 ARG A O 1
ATOM 1756 N N . SER A 1 222 ? -46.849 -23.955 52.895 1.00 47.25 222 SER A N 1
ATOM 1757 C CA . SER A 1 222 ? -47.807 -24.962 53.361 1.00 47.25 222 SER A CA 1
ATOM 1758 C C . SER A 1 222 ? -48.539 -25.782 52.283 1.00 47.25 222 SER A C 1
ATOM 1760 O O . SER A 1 222 ? -49.498 -25.319 51.677 1.00 47.25 222 SER A O 1
ATOM 1762 N N . ARG A 1 223 ? -48.149 -27.050 52.154 1.00 50.75 223 ARG A N 1
ATOM 1763 C CA . ARG A 1 223 ? -48.973 -28.217 52.524 1.00 50.75 223 ARG A CA 1
ATOM 1764 C C . ARG A 1 223 ? -50.508 -27.999 52.518 1.00 50.75 223 ARG A C 1
ATOM 1766 O O . ARG A 1 223 ? -51.093 -27.740 53.563 1.00 50.75 223 ARG A O 1
ATOM 1773 N N . GLN A 1 224 ? -51.135 -28.219 51.366 1.00 45.66 224 GLN A N 1
ATOM 1774 C CA . GLN A 1 224 ? -52.533 -28.647 51.160 1.00 45.66 224 GLN A CA 1
ATOM 1775 C C . GLN A 1 224 ? -52.502 -29.410 49.823 1.00 45.66 224 GLN A C 1
ATOM 1777 O O . GLN A 1 224 ? -52.226 -28.804 48.798 1.00 45.66 224 GLN A O 1
ATOM 1782 N N . ARG A 1 225 ? -52.343 -30.737 49.800 1.00 42.81 225 ARG A N 1
ATOM 1783 C CA . ARG A 1 225 ? -53.314 -31.804 50.094 1.00 42.81 225 ARG A CA 1
ATOM 1784 C C . ARG A 1 225 ? -54.558 -31.728 49.200 1.00 42.81 225 ARG A C 1
ATOM 1786 O O . ARG A 1 225 ? -55.439 -30.934 49.488 1.00 42.81 225 ARG A O 1
ATOM 1793 N N . ASP A 1 226 ? -54.523 -32.613 48.204 1.00 50.25 226 ASP A N 1
ATOM 1794 C CA . ASP A 1 226 ? -55.585 -33.418 47.592 1.00 50.25 226 ASP A CA 1
ATOM 1795 C C . ASP A 1 226 ? -56.848 -32.741 47.024 1.00 50.25 226 ASP A C 1
ATOM 1797 O O . ASP A 1 226 ? -57.521 -31.974 47.701 1.00 50.25 226 ASP A O 1
ATOM 1801 N N . GLU A 1 227 ? -57.182 -33.208 45.812 1.00 52.16 227 GLU A N 1
ATOM 1802 C CA . GLU A 1 227 ? -58.494 -33.306 45.142 1.00 52.16 227 GLU A CA 1
ATOM 1803 C C . GLU A 1 227 ? -58.705 -32.492 43.849 1.00 52.16 227 GLU A C 1
ATOM 1805 O O . GLU A 1 227 ? -58.275 -31.353 43.718 1.00 52.16 227 GLU A O 1
ATOM 1810 N N . GLU A 1 228 ? -59.402 -33.167 42.920 1.00 45.66 228 GLU A N 1
ATOM 1811 C CA . GLU A 1 228 ? -59.856 -32.808 41.558 1.00 45.66 228 GLU A CA 1
ATOM 1812 C C . GLU A 1 228 ? -58.858 -33.107 40.419 1.00 45.66 228 GLU A C 1
ATOM 1814 O O . GLU A 1 228 ? -57.938 -32.352 40.132 1.00 45.66 228 GLU A O 1
ATOM 1819 N N . VAL A 1 229 ? -58.837 -34.326 39.854 1.00 45.12 229 VAL A N 1
ATOM 1820 C CA . VAL A 1 229 ? -59.842 -34.991 38.981 1.00 45.12 229 VAL A CA 1
ATOM 1821 C C . VAL A 1 229 ? -60.084 -34.244 37.664 1.00 45.12 229 VAL A C 1
ATOM 1823 O O . VAL A 1 229 ? -60.822 -33.274 37.632 1.00 45.12 229 VAL A O 1
ATOM 1826 N N . GLY A 1 230 ? -59.510 -34.805 36.590 1.00 46.56 230 GLY A N 1
ATOM 1827 C CA . GLY A 1 230 ? -60.185 -35.106 35.319 1.00 46.56 230 GLY A CA 1
ATOM 1828 C C . GLY A 1 230 ? -60.636 -33.953 34.419 1.00 46.56 230 GLY A C 1
ATOM 1829 O O . GLY A 1 230 ? -61.507 -33.189 34.801 1.00 46.56 230 GLY A O 1
ATOM 1830 N N . LEU A 1 231 ? -60.086 -33.936 33.196 1.00 47.94 231 LEU A N 1
ATOM 1831 C CA . LEU A 1 231 ? -60.678 -33.582 31.885 1.00 47.94 231 LEU A CA 1
ATOM 1832 C C . LEU A 1 231 ? -59.480 -33.501 30.910 1.00 47.94 231 LEU A C 1
ATOM 1834 O O . LEU A 1 231 ? -58.676 -32.580 30.991 1.00 47.94 231 LEU A O 1
ATOM 1838 N N . GLU A 1 232 ? -59.075 -34.574 30.226 1.00 45.62 232 GLU A N 1
ATOM 1839 C CA . GLU A 1 232 ? -59.651 -35.108 28.975 1.00 45.62 232 GLU A CA 1
ATOM 1840 C C . GLU A 1 232 ? -60.064 -34.032 27.952 1.00 45.62 232 GLU A C 1
ATOM 1842 O O . GLU A 1 232 ? -61.011 -33.288 28.185 1.00 45.62 232 GLU A O 1
ATOM 1847 N N . GLY A 1 233 ? -59.372 -34.031 26.803 1.00 46.75 233 GLY A N 1
ATOM 1848 C CA . GLY A 1 233 ? -59.822 -33.438 25.537 1.00 46.75 233 GLY A CA 1
ATOM 1849 C C . GLY A 1 233 ? -59.226 -32.073 25.185 1.00 46.75 233 GLY A C 1
ATOM 1850 O O . GLY A 1 233 ? -59.680 -31.051 25.679 1.00 46.75 233 GLY A O 1
ATOM 1851 N N . ASP A 1 234 ? -58.227 -32.033 24.300 1.00 48.75 234 ASP A N 1
ATOM 1852 C CA . ASP A 1 234 ? -58.515 -31.751 22.886 1.00 48.75 234 ASP A CA 1
ATOM 1853 C C . ASP A 1 234 ? -57.238 -31.741 22.034 1.00 48.75 234 ASP A C 1
ATOM 1855 O O . ASP A 1 234 ? -56.256 -31.040 22.294 1.00 48.75 234 ASP A O 1
ATOM 1859 N N . ASP A 1 235 ? -57.296 -32.560 20.989 1.00 50.66 235 ASP A N 1
ATOM 1860 C CA . ASP A 1 235 ? -56.329 -32.685 19.913 1.00 50.66 235 ASP A CA 1
ATOM 1861 C C . ASP A 1 235 ? -56.216 -31.370 19.127 1.00 50.66 235 ASP A C 1
ATOM 1863 O O . ASP A 1 235 ? -57.161 -30.926 18.473 1.00 50.66 235 ASP A O 1
ATOM 1867 N N . ILE A 1 236 ? -55.029 -30.760 19.134 1.00 54.78 236 ILE A N 1
ATOM 1868 C CA . ILE A 1 236 ? -54.707 -29.649 18.232 1.00 54.78 236 ILE A CA 1
ATOM 1869 C C . ILE A 1 236 ? -54.171 -30.239 16.915 1.00 54.78 236 ILE A C 1
ATOM 1871 O O . ILE A 1 236 ? -53.150 -30.936 16.937 1.00 54.78 236 ILE A O 1
ATOM 1875 N N . PRO A 1 237 ? -54.797 -29.958 15.755 1.00 55.91 237 PRO A N 1
ATOM 1876 C CA . PRO A 1 237 ? -54.337 -30.464 14.468 1.00 55.91 237 PRO A CA 1
ATOM 1877 C C . PRO A 1 237 ? -52.969 -29.888 14.095 1.00 55.91 237 PRO A C 1
ATOM 1879 O O . PRO A 1 237 ? -52.758 -28.674 14.111 1.00 55.91 237 PRO A O 1
ATOM 1882 N N . GLN A 1 238 ? -52.055 -30.766 13.683 1.00 43.94 238 GLN A N 1
ATOM 1883 C CA . GLN A 1 238 ? -50.814 -30.381 13.020 1.00 43.94 238 GLN A CA 1
ATOM 1884 C C . GLN A 1 238 ? -51.123 -29.681 11.692 1.00 43.94 238 GLN A C 1
ATOM 1886 O O . GLN A 1 238 ? -51.597 -30.302 10.739 1.00 43.94 238 GLN A O 1
ATOM 1891 N N . MET A 1 239 ? -50.819 -28.386 11.616 1.00 47.44 239 MET A N 1
ATOM 1892 C CA . MET A 1 239 ? -50.845 -27.641 10.364 1.00 47.44 239 MET A CA 1
ATOM 1893 C C . MET A 1 239 ? -49.534 -27.894 9.613 1.00 47.44 239 MET A C 1
ATOM 1895 O O . MET A 1 239 ? -48.465 -27.404 9.973 1.00 47.44 239 MET A O 1
ATOM 1899 N N . LYS A 1 240 ? -49.646 -28.731 8.584 1.00 45.12 240 LYS A N 1
ATOM 1900 C CA . LYS A 1 240 ? -48.625 -29.058 7.592 1.00 45.12 240 LYS A CA 1
ATOM 1901 C C . LYS A 1 240 ? -48.339 -27.802 6.754 1.00 45.12 240 LYS A C 1
ATOM 1903 O O . LYS A 1 240 ? -49.204 -27.368 5.999 1.00 45.12 240 LYS A O 1
ATOM 1908 N N . VAL A 1 241 ? -47.160 -27.203 6.912 1.00 56.09 241 VAL A N 1
ATOM 1909 C CA . VAL A 1 241 ? -46.668 -26.116 6.048 1.00 56.09 241 VAL A CA 1
ATOM 1910 C C . VAL A 1 241 ? -45.715 -26.746 5.035 1.00 56.09 241 VAL A C 1
ATOM 1912 O O . VAL A 1 241 ? -44.539 -26.945 5.326 1.00 56.09 241 VAL A O 1
ATOM 1915 N N . GLU A 1 242 ? -46.258 -27.137 3.883 1.00 52.12 242 GLU A N 1
ATOM 1916 C CA . GLU A 1 242 ? -45.500 -27.546 2.695 1.00 52.12 242 GLU A CA 1
ATOM 1917 C C . GLU A 1 242 ? -45.382 -26.357 1.727 1.00 52.12 242 GLU A C 1
ATOM 1919 O O . GLU A 1 242 ? -46.382 -25.750 1.351 1.00 52.12 242 GLU A O 1
ATOM 1924 N N . ASP A 1 243 ? -44.128 -26.054 1.384 1.00 48.97 243 ASP A N 1
ATOM 1925 C CA . ASP A 1 243 ? -43.592 -25.705 0.063 1.00 48.97 243 ASP A CA 1
ATOM 1926 C C . ASP A 1 243 ? -44.312 -24.682 -0.826 1.00 48.97 243 ASP A C 1
ATOM 1928 O O . ASP A 1 243 ? -45.210 -25.034 -1.582 1.00 48.97 243 ASP A O 1
ATOM 1932 N N . GLU A 1 244 ? -43.760 -23.459 -0.913 1.00 46.09 244 GLU A N 1
ATOM 1933 C CA . GLU A 1 244 ? -43.879 -22.660 -2.145 1.00 46.09 244 GLU A CA 1
ATOM 1934 C C . GLU A 1 244 ? -42.844 -21.517 -2.270 1.00 46.09 244 GLU A C 1
ATOM 1936 O O . GLU A 1 244 ? -43.188 -20.346 -2.203 1.00 46.09 244 GLU A O 1
ATOM 1941 N N . VAL A 1 245 ? -41.552 -21.811 -2.498 1.00 49.50 245 VAL A N 1
ATOM 1942 C CA . VAL A 1 245 ? -40.644 -20.841 -3.165 1.00 49.50 245 VAL A CA 1
ATOM 1943 C C . VAL A 1 245 ? -39.632 -21.578 -4.049 1.00 49.50 245 VAL A C 1
ATOM 1945 O O . VAL A 1 245 ? -38.453 -21.728 -3.739 1.00 49.50 245 VAL A O 1
ATOM 1948 N N . SER A 1 246 ? -40.107 -22.053 -5.196 1.00 51.16 246 SER A N 1
ATOM 1949 C CA . SER A 1 246 ? -39.277 -22.423 -6.345 1.00 51.16 246 SER A CA 1
ATOM 1950 C C . SER A 1 246 ? -39.911 -21.836 -7.596 1.00 51.16 246 SER A C 1
ATOM 1952 O O . SER A 1 246 ? -40.571 -22.556 -8.331 1.00 51.16 246 SER A O 1
ATOM 1954 N N . GLN A 1 247 ? -39.756 -20.525 -7.821 1.00 46.69 247 GLN A N 1
ATOM 1955 C CA . GLN A 1 247 ? -40.039 -19.890 -9.118 1.00 46.69 247 GLN A CA 1
ATOM 1956 C C . GLN A 1 247 ? -39.532 -18.435 -9.184 1.00 46.69 247 GLN A C 1
ATOM 1958 O O . GLN A 1 247 ? -40.291 -17.479 -9.251 1.00 46.69 247 GLN A O 1
ATOM 1963 N N . THR A 1 248 ? -38.212 -18.253 -9.226 1.00 45.12 248 THR A N 1
ATOM 1964 C CA . THR A 1 248 ? -37.591 -17.011 -9.736 1.00 45.12 248 THR A CA 1
ATOM 1965 C C . THR A 1 248 ? -36.261 -17.351 -10.401 1.00 45.12 248 THR A C 1
ATOM 1967 O O . THR A 1 248 ? -35.184 -16.925 -9.998 1.00 45.12 248 THR A O 1
ATOM 1970 N N . LYS A 1 249 ? -36.323 -18.196 -11.434 1.00 47.00 249 LYS A N 1
ATOM 1971 C CA . LYS A 1 249 ? -35.170 -18.493 -12.290 1.00 47.00 249 LYS A CA 1
ATOM 1972 C C . LYS A 1 249 ? -35.605 -18.765 -13.730 1.00 47.00 249 LYS A C 1
ATOM 1974 O O . LYS A 1 249 ? -35.420 -19.859 -14.234 1.00 47.00 249 LYS A O 1
ATOM 1979 N N . ALA A 1 250 ? -36.237 -17.780 -14.367 1.00 50.22 250 ALA A N 1
ATOM 1980 C CA . ALA A 1 250 ? -36.381 -17.711 -15.826 1.00 50.22 250 ALA A CA 1
ATOM 1981 C C . ALA A 1 250 ? -37.019 -16.372 -16.219 1.00 50.22 250 ALA A C 1
ATOM 1983 O O . ALA A 1 250 ? -38.235 -16.293 -16.352 1.00 50.22 250 ALA A O 1
ATOM 1984 N N . LYS A 1 251 ? -36.213 -15.311 -16.342 1.00 45.59 251 LYS A N 1
ATOM 1985 C CA . LYS A 1 251 ? -36.505 -14.110 -17.153 1.00 45.59 251 LYS A CA 1
ATOM 1986 C C . LYS A 1 251 ? -35.345 -13.125 -17.018 1.00 45.59 251 LYS A C 1
ATOM 1988 O O . LYS A 1 251 ? -35.468 -12.140 -16.308 1.00 45.59 251 LYS A O 1
ATOM 1993 N N . HIS A 1 252 ? -34.217 -13.415 -17.656 1.00 45.78 252 HIS A N 1
ATOM 1994 C CA . HIS A 1 252 ? -33.254 -12.400 -18.110 1.00 45.78 252 HIS A CA 1
ATOM 1995 C C . HIS A 1 252 ? -32.319 -13.042 -19.143 1.00 45.78 252 HIS A C 1
ATOM 1997 O O . HIS A 1 252 ? -31.122 -13.172 -18.939 1.00 45.78 252 HIS A O 1
ATOM 2003 N N . GLU A 1 253 ? -32.922 -13.502 -20.237 1.00 50.56 253 GLU A N 1
ATOM 2004 C CA . GLU A 1 253 ? -32.275 -13.606 -21.546 1.00 50.56 253 GLU A CA 1
ATOM 2005 C C . GLU A 1 253 ? -33.319 -13.150 -22.568 1.00 50.56 253 GLU A C 1
ATOM 2007 O O . GLU A 1 253 ? -34.177 -13.923 -22.994 1.00 50.56 253 GLU A O 1
ATOM 2012 N N . GLN A 1 254 ? -33.304 -11.848 -22.842 1.00 48.88 254 GLN A N 1
ATOM 2013 C CA . GLN A 1 254 ? -33.733 -11.208 -24.084 1.00 48.88 254 GLN A CA 1
ATOM 2014 C C . GLN A 1 254 ? -32.937 -9.917 -24.227 1.00 48.88 254 GLN A C 1
ATOM 2016 O O . GLN A 1 254 ? -32.813 -9.205 -23.204 1.00 48.88 254 GLN A O 1
#

Foldseek 3Di:
DAPQCCLLVLLLLLVVLLVVLCQLLQHQDPNQRSDPDPPDVVSVVVVVVVNVVSNVLSVVLNVLLVCLVVVVPDPDDPDVCQSLAFPQVLVVPPDDPVSSVSNCSSCVSVVVSLVSLLVSLVSQLVCQDPPFPDHDPDSPDLSNLLNVLSVQLVVLRNDGRVCNNVSNVVSVVSNVVSSVSSVVSSVVSVVVSVVVVVVVVVVVVVVVVVVPPPPDPPPPDDDDDDDDDDDDDDDDDDDDDDDDDDDDPDDDDD

Secondary structure (DSSP, 8-state):
------HHHHHHHHHHHHHHHHHHHT--BTTB---SS---HHHHHHHHHHHHHHHHHHHHHHHHHHHHHTTTT-TT---TTTTT--HHHHHH--S-HHHHHHHHHHHHHHHHHHHHHHHHHHHHHHHHHHT-SS--SSSS-GGGHHHHHHHHHHHHTTS-HHHHHHHHHHHHHHHHHHHHHHHHHHHHHHHHHHHHHHHHHHHHHHHHHHHT----------------------PPP------------S----

Sequence (254 aa):
MAPLPQFPALLMTIFELTYLTMKRRSVNFCGMQFDQGVRVRDTMVMSCLLRNFIRTLALALLVIGLLVNFDILYNGISHDLVGRAGWWSVFEGDGDEDSQIFLIVSLLPTLILILVSFYLSIVLWRYGTESSMVVHSSMCNPWFYPFFGMLALALTQLFDEKLYNIMSNTGYLVYIITVLLAMVEVDKDMVKNDEVANFLVEVAYKGDQVCVAVPSPASTRSRQRDEEVGLEGDDIPQMKVEDEVSQTKAKHEQ

Organism: Thalassiosira oceanica (NCBI:txid159749)

pLDDT: mean 79.14, std 16.76, range [41.78, 96.81]

Radius of gyration: 30.75 Å; chains: 1; bounding box: 84×52×85 Å